Protein AF-A0A4Y7SGU4-F1 (afdb_monomer_lite)

Sequence (226 aa):
MPPTPSPNPSRRSVGDDDPEAELDLLMAGGTTSDETGNLADIFNANNSLESSRTNGVLHARRLATRIGLAPYGQRELEKFVTETNADRTLLLYARVLQLDQKVSAIAIATGKYTVSEALMDNIQKCSFAVLLSPKLGYYKKGAVPVKRVLAVLTHLNVNPPDIATNYHVYKEIKKAVNHQLTQQRSTIKKELKSSVDKNKSIYELAVSLVEDTKCVTNFDLYFGRV

Structure (mmCIF, N/CA/C/O backbone):
data_AF-A0A4Y7SGU4-F1
#
_entry.id   AF-A0A4Y7SGU4-F1
#
loop_
_atom_site.group_PDB
_atom_site.id
_atom_site.type_symbol
_atom_site.label_atom_id
_atom_site.label_alt_id
_atom_site.label_comp_id
_atom_site.label_asym_id
_atom_site.label_entity_id
_atom_site.label_seq_id
_atom_site.pdbx_PDB_ins_code
_atom_site.Cartn_x
_atom_site.Cartn_y
_atom_site.Cartn_z
_atom_site.occupancy
_atom_site.B_iso_or_equiv
_atom_site.auth_seq_id
_atom_site.auth_comp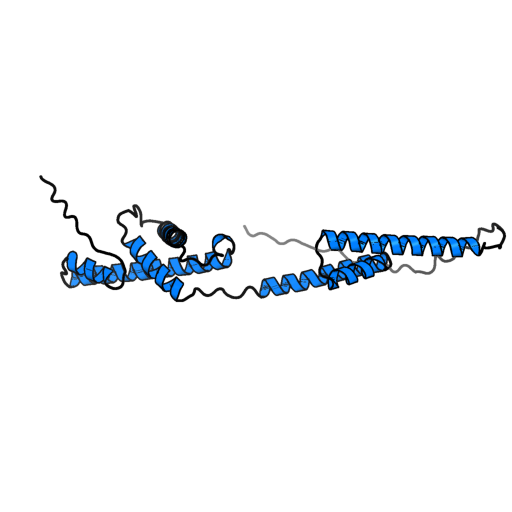_id
_atom_site.auth_asym_id
_atom_site.auth_atom_id
_atom_site.pdbx_PDB_model_num
ATOM 1 N N . MET A 1 1 ? 3.429 47.141 1.349 1.00 49.81 1 MET A N 1
ATOM 2 C CA . MET A 1 1 ? 4.579 46.986 0.434 1.00 49.81 1 MET A CA 1
ATOM 3 C C . MET A 1 1 ? 4.213 45.974 -0.643 1.00 49.81 1 MET A C 1
ATOM 5 O O . MET A 1 1 ? 4.167 44.790 -0.331 1.00 49.81 1 MET A O 1
ATOM 9 N N . PRO A 1 2 ? 3.852 46.421 -1.854 1.00 54.38 2 PRO A N 1
ATOM 10 C CA . PRO A 1 2 ? 3.626 45.546 -3.003 1.00 54.38 2 PRO A CA 1
ATOM 11 C C . PRO A 1 2 ? 4.906 45.410 -3.858 1.00 54.38 2 PRO A C 1
ATOM 13 O O . PRO A 1 2 ? 5.642 46.392 -3.976 1.00 54.38 2 PRO A O 1
ATOM 16 N N . PRO A 1 3 ? 5.196 44.244 -4.465 1.00 63.34 3 PRO A N 1
ATOM 17 C CA . PRO A 1 3 ? 6.290 44.118 -5.424 1.00 63.34 3 PRO A CA 1
ATOM 18 C C . PRO A 1 3 ? 5.866 44.631 -6.809 1.00 63.34 3 PRO A C 1
ATOM 20 O O . PRO A 1 3 ? 4.822 44.252 -7.339 1.00 63.34 3 PRO A O 1
ATOM 23 N N . THR A 1 4 ? 6.687 45.510 -7.378 1.00 69.00 4 THR A N 1
ATOM 24 C CA . THR A 1 4 ? 6.572 46.052 -8.737 1.00 69.00 4 THR A CA 1
ATOM 25 C C . THR A 1 4 ? 7.236 45.136 -9.782 1.00 69.00 4 THR A C 1
ATOM 27 O O . THR A 1 4 ? 8.074 44.304 -9.429 1.00 69.00 4 THR A O 1
ATOM 30 N N . PRO A 1 5 ? 6.836 45.253 -11.064 1.00 59.09 5 PRO A N 1
ATOM 31 C CA . PRO A 1 5 ? 7.095 44.263 -12.109 1.00 59.09 5 PRO A CA 1
ATOM 32 C C . PRO A 1 5 ? 8.432 44.459 -12.842 1.00 59.09 5 PRO A C 1
ATOM 34 O O . PRO A 1 5 ? 8.941 45.571 -12.974 1.00 59.09 5 PRO A O 1
ATOM 37 N N . SER A 1 6 ? 8.964 43.353 -13.364 1.00 63.44 6 SER A N 1
ATOM 38 C CA . SER A 1 6 ? 10.141 43.285 -14.239 1.00 63.44 6 SER A CA 1
ATOM 39 C C . SER A 1 6 ? 9.877 43.893 -15.626 1.00 63.44 6 SER A C 1
ATOM 41 O O . SER A 1 6 ? 8.834 43.596 -16.211 1.00 63.44 6 SER A O 1
ATOM 43 N N . PRO A 1 7 ? 10.831 44.634 -16.221 1.00 55.09 7 PRO A N 1
ATOM 44 C CA . PRO A 1 7 ? 10.773 45.006 -17.626 1.00 55.09 7 PRO A CA 1
ATOM 45 C C . PRO A 1 7 ? 11.729 44.155 -18.482 1.00 55.09 7 PRO A C 1
ATOM 47 O O . PRO A 1 7 ? 12.941 44.155 -18.292 1.00 55.09 7 PRO A O 1
ATOM 50 N N . ASN A 1 8 ? 11.157 43.471 -19.470 1.00 51.12 8 ASN A N 1
ATOM 51 C CA . ASN A 1 8 ? 11.787 43.161 -20.760 1.00 51.12 8 ASN A CA 1
ATOM 52 C C . ASN A 1 8 ? 11.279 44.262 -21.718 1.00 51.12 8 ASN A C 1
ATOM 54 O O . ASN A 1 8 ? 10.076 44.536 -21.621 1.00 51.12 8 ASN A O 1
ATOM 58 N N . PRO A 1 9 ? 12.067 44.922 -22.604 1.00 50.00 9 PRO A N 1
ATOM 59 C CA . PRO A 1 9 ? 12.575 44.264 -23.823 1.00 50.00 9 PRO A CA 1
ATOM 60 C C . PRO A 1 9 ? 13.831 44.909 -24.484 1.00 50.00 9 PRO A C 1
ATOM 62 O O . PRO A 1 9 ? 14.129 46.088 -24.313 1.00 50.00 9 PRO A O 1
ATOM 65 N N . SER A 1 10 ? 14.518 44.187 -25.374 1.00 45.09 10 SER A N 1
ATOM 66 C CA . SER A 1 10 ? 15.276 44.790 -26.495 1.00 45.09 10 SER A CA 1
ATOM 67 C C . SER A 1 10 ? 15.394 43.766 -27.627 1.00 45.09 10 SER A C 1
ATOM 69 O O . SER A 1 10 ? 15.889 42.668 -27.422 1.00 45.09 10 SER A O 1
ATOM 71 N N . ARG A 1 11 ? 14.647 43.948 -28.720 1.00 40.84 11 ARG A N 1
ATOM 72 C CA . ARG A 1 11 ? 14.942 44.772 -29.912 1.00 40.84 11 ARG A CA 1
ATOM 73 C C . ARG A 1 11 ? 15.636 43.907 -30.972 1.00 40.84 11 ARG A C 1
ATOM 75 O O . ARG A 1 11 ? 16.850 43.778 -30.998 1.00 40.84 11 ARG A O 1
ATOM 82 N N . ARG A 1 12 ? 14.811 43.299 -31.832 1.00 43.53 12 ARG A N 1
ATOM 83 C CA . ARG A 1 12 ? 15.231 42.719 -33.113 1.00 43.53 12 ARG A CA 1
ATOM 84 C C . ARG A 1 12 ? 15.713 43.861 -34.008 1.00 43.53 12 ARG A C 1
ATOM 86 O O . ARG A 1 12 ? 14.922 44.755 -34.302 1.00 43.53 12 ARG A O 1
ATOM 93 N N . SER A 1 13 ? 16.973 43.825 -34.427 1.00 46.12 13 SER A N 1
ATOM 94 C CA . SER A 1 13 ? 17.439 44.538 -35.614 1.00 46.12 13 SER A CA 1
ATOM 95 C C . SER A 1 13 ? 17.531 43.537 -36.757 1.00 46.12 13 SER A C 1
ATOM 97 O O . SER A 1 13 ? 18.252 42.546 -36.676 1.00 46.12 13 SER A O 1
ATOM 99 N N . VAL A 1 14 ? 16.726 43.811 -37.774 1.00 49.94 14 VAL A N 1
ATOM 100 C CA . VAL A 1 14 ? 16.848 43.311 -39.139 1.00 49.94 14 VAL A CA 1
ATOM 101 C C . VAL A 1 14 ? 18.148 43.870 -39.717 1.00 49.94 14 VAL A C 1
ATOM 103 O O . VAL A 1 14 ? 18.423 45.057 -39.544 1.00 49.94 14 VAL A O 1
ATOM 106 N N . GLY A 1 15 ? 18.932 43.007 -40.350 1.00 42.06 15 GLY A N 1
ATOM 107 C CA . GLY A 1 15 ? 20.103 43.350 -41.144 1.00 42.06 15 GLY A CA 1
ATOM 108 C C . GLY A 1 15 ? 20.207 42.309 -42.245 1.00 42.06 15 GLY A C 1
ATOM 109 O O . GLY A 1 15 ? 20.588 41.172 -41.975 1.00 42.06 15 GLY A O 1
ATOM 110 N N . ASP A 1 16 ? 19.720 42.695 -43.418 1.00 47.47 16 ASP A N 1
ATOM 111 C CA . ASP A 1 16 ? 20.025 42.088 -44.705 1.00 47.47 16 ASP A CA 1
ATOM 112 C C . ASP A 1 16 ? 21.528 42.237 -44.958 1.00 47.47 16 ASP A C 1
ATOM 114 O O . ASP A 1 16 ? 22.026 43.352 -44.850 1.00 47.47 16 ASP A O 1
ATOM 118 N N . ASP A 1 17 ? 22.220 41.149 -45.291 1.00 47.69 17 ASP A N 1
ATOM 119 C CA . ASP A 1 17 ? 23.529 41.191 -45.947 1.00 47.69 17 ASP A CA 1
ATOM 120 C C . ASP A 1 17 ? 23.659 39.958 -46.862 1.00 47.69 17 ASP A C 1
ATOM 122 O O . ASP A 1 17 ? 23.352 38.823 -46.482 1.00 47.69 17 ASP A O 1
ATOM 126 N N . ASP A 1 18 ? 24.038 40.245 -48.102 1.00 50.00 18 ASP A N 1
ATOM 127 C CA . ASP A 1 18 ? 23.959 39.430 -49.313 1.00 50.00 18 ASP A CA 1
ATOM 128 C C . ASP A 1 18 ? 24.792 38.125 -49.314 1.00 50.00 18 ASP A C 1
ATOM 130 O O . ASP A 1 18 ? 25.909 38.094 -48.796 1.00 50.00 18 ASP A O 1
ATOM 134 N N . PRO A 1 19 ? 24.330 37.054 -49.996 1.00 50.62 19 PRO A N 1
ATOM 135 C CA . PRO A 1 19 ? 25.081 35.806 -50.173 1.00 50.62 19 PRO A CA 1
ATOM 136 C C . PRO A 1 19 ? 25.997 35.734 -51.422 1.00 50.62 19 PRO A C 1
ATOM 138 O O . PRO A 1 19 ? 26.391 34.634 -51.803 1.00 50.62 19 PRO A O 1
ATOM 141 N N . GLU A 1 20 ? 26.372 36.842 -52.074 1.00 47.62 20 GLU A N 1
ATOM 142 C CA . GLU A 1 20 ? 27.108 36.805 -53.364 1.00 47.62 20 GLU A CA 1
ATOM 143 C C . GLU A 1 20 ? 28.585 37.259 -53.328 1.00 47.62 20 GLU A C 1
ATOM 145 O O . GLU A 1 20 ? 29.116 37.732 -54.329 1.00 47.62 20 GLU A O 1
ATOM 150 N N . ALA A 1 21 ? 29.303 37.081 -52.212 1.00 50.44 21 ALA A N 1
ATOM 151 C CA . ALA A 1 21 ? 30.717 37.488 -52.124 1.00 50.44 21 ALA A CA 1
ATOM 152 C C . ALA A 1 21 ? 31.693 36.445 -51.537 1.00 50.44 21 ALA A C 1
ATOM 154 O O . ALA A 1 21 ? 32.758 36.815 -51.052 1.00 50.44 21 ALA A O 1
ATOM 155 N N . GLU A 1 22 ? 31.395 35.144 -51.626 1.00 40.97 22 GLU A N 1
ATOM 156 C CA . GLU A 1 22 ? 32.362 34.069 -51.301 1.00 40.97 22 GLU A CA 1
ATOM 157 C C . GLU A 1 22 ? 32.567 33.064 -52.453 1.00 40.97 22 GLU A C 1
ATOM 159 O O . GLU A 1 22 ? 32.763 31.871 -52.233 1.00 40.97 22 GLU A O 1
ATOM 164 N N . LEU A 1 23 ? 32.530 33.532 -53.707 1.00 46.84 23 LEU A N 1
ATOM 165 C CA . LEU A 1 23 ? 32.668 32.670 -54.893 1.00 46.84 23 LEU A CA 1
ATOM 166 C C . LEU A 1 23 ? 33.930 32.923 -55.735 1.00 46.84 23 LEU A C 1
ATOM 168 O O . LEU A 1 23 ? 34.007 32.424 -56.850 1.00 46.84 23 LEU A O 1
ATOM 172 N N . ASP A 1 24 ? 34.936 33.637 -55.211 1.00 44.41 24 ASP A N 1
ATOM 173 C CA . ASP A 1 24 ? 36.104 34.040 -56.020 1.00 44.41 24 ASP A CA 1
ATOM 174 C C . ASP A 1 24 ? 37.484 33.851 -55.353 1.00 44.41 24 ASP A C 1
ATOM 176 O O . ASP A 1 24 ? 38.481 34.443 -55.760 1.00 44.41 24 ASP A O 1
ATOM 180 N N . LEU A 1 25 ? 37.584 32.979 -54.339 1.00 43.53 25 LEU A N 1
ATOM 181 C CA . LEU A 1 25 ? 38.858 32.672 -53.666 1.00 43.53 25 LEU A CA 1
ATOM 182 C C . LEU A 1 25 ? 39.161 31.169 -53.582 1.00 43.53 25 LEU A C 1
ATOM 184 O O . LEU A 1 25 ? 39.617 30.679 -52.555 1.00 43.53 25 LEU A O 1
ATOM 188 N N . LEU A 1 26 ? 38.919 30.419 -54.660 1.00 41.81 26 LEU A N 1
ATOM 189 C CA . LEU A 1 26 ? 39.334 29.007 -54.751 1.00 41.81 26 LEU A CA 1
ATOM 190 C C . LEU A 1 26 ? 39.935 28.606 -56.115 1.00 41.81 26 LEU A C 1
ATOM 192 O O . LEU A 1 26 ? 40.234 27.436 -56.330 1.00 41.81 26 LEU A O 1
ATOM 196 N N . MET A 1 27 ? 40.189 29.564 -57.018 1.00 49.03 27 MET A N 1
ATOM 197 C CA . MET A 1 27 ? 4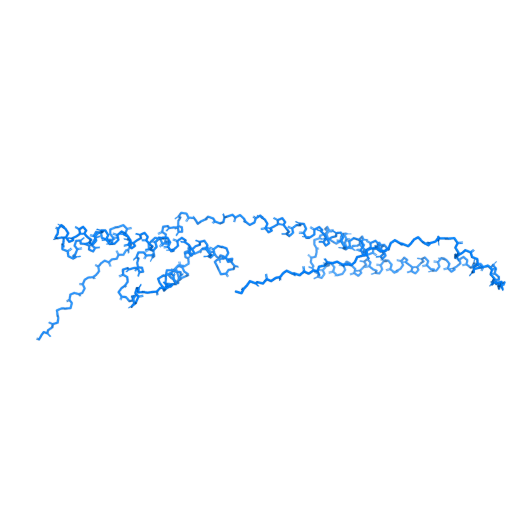0.652 29.311 -58.398 1.00 49.03 27 MET A CA 1
ATOM 198 C C . MET A 1 27 ? 42.122 29.699 -58.672 1.00 49.03 27 MET A C 1
ATOM 200 O O . MET A 1 27 ? 42.480 30.023 -59.802 1.00 49.03 27 MET A O 1
ATOM 204 N N . ALA A 1 28 ? 43.012 29.638 -57.675 1.00 48.84 28 ALA A N 1
ATOM 205 C CA . ALA A 1 28 ? 44.450 29.844 -57.893 1.00 48.84 28 ALA A CA 1
ATOM 206 C C . ALA A 1 28 ? 45.293 28.849 -57.083 1.00 48.84 28 ALA A C 1
ATOM 208 O O . ALA A 1 28 ? 45.658 29.094 -55.937 1.00 48.84 28 ALA A O 1
ATOM 209 N N . GLY A 1 29 ? 45.609 27.710 -57.699 1.00 37.72 29 GLY A N 1
ATOM 210 C CA . GLY A 1 29 ? 46.449 26.684 -57.088 1.00 37.72 29 GLY A CA 1
ATOM 211 C C . GLY A 1 29 ? 46.771 25.542 -58.040 1.00 37.72 29 GLY A C 1
ATOM 212 O O . GLY A 1 29 ? 46.451 24.394 -57.760 1.00 37.72 29 GLY A O 1
ATOM 213 N N . GLY A 1 30 ? 47.384 25.854 -59.182 1.00 41.28 30 GLY A N 1
ATOM 214 C CA . GLY A 1 30 ? 47.963 24.836 -60.050 1.00 41.28 30 GLY A CA 1
ATOM 215 C C . GLY A 1 30 ? 49.150 24.155 -59.371 1.00 41.28 30 GLY A C 1
ATOM 216 O O . GLY A 1 30 ? 50.185 24.779 -59.157 1.00 41.28 30 GLY A O 1
ATOM 217 N N . THR A 1 31 ? 49.011 22.863 -59.088 1.00 36.56 31 THR A N 1
ATOM 218 C CA . THR A 1 31 ? 50.139 21.929 -59.040 1.00 36.56 31 THR A CA 1
ATOM 219 C C . THR A 1 31 ? 49.738 20.688 -59.825 1.00 36.56 31 THR A C 1
ATOM 221 O O . THR A 1 31 ? 48.819 19.955 -59.476 1.00 36.56 31 THR A O 1
ATOM 224 N N . THR A 1 32 ? 50.401 20.510 -60.960 1.00 48.56 32 THR A N 1
ATOM 225 C CA . THR A 1 32 ? 50.377 19.304 -61.777 1.00 48.56 32 THR A CA 1
ATOM 226 C C . THR A 1 32 ? 50.925 18.146 -60.949 1.00 48.56 32 THR A C 1
ATOM 228 O O . THR A 1 32 ? 52.101 18.162 -60.583 1.00 48.56 32 THR A O 1
ATOM 231 N N . SER A 1 33 ? 50.093 17.150 -60.661 1.00 42.41 33 SER A N 1
ATOM 232 C CA . SER A 1 33 ? 50.565 15.829 -60.252 1.00 42.41 33 SER A CA 1
ATOM 233 C C . SER A 1 33 ? 49.779 14.769 -61.014 1.00 42.41 33 SER A C 1
ATOM 235 O O . SER A 1 33 ? 48.564 14.660 -60.897 1.00 42.41 33 SER A O 1
ATOM 237 N N . ASP A 1 34 ? 50.527 14.098 -61.881 1.00 40.34 34 ASP A N 1
ATOM 238 C CA . ASP A 1 34 ? 50.283 12.849 -62.589 1.00 40.34 34 ASP A CA 1
ATOM 239 C C . ASP A 1 34 ? 48.975 12.106 -62.268 1.00 40.34 34 ASP A C 1
ATOM 241 O O . ASP A 1 34 ? 48.825 11.410 -61.261 1.00 40.34 34 ASP A O 1
ATOM 245 N N . GLU A 1 35 ? 48.049 12.180 -63.224 1.00 50.03 35 GLU A N 1
ATOM 246 C CA . GLU A 1 35 ? 46.915 11.274 -63.365 1.00 50.03 35 GLU A CA 1
ATOM 247 C C . GLU A 1 35 ? 47.392 9.879 -63.795 1.00 50.03 35 GLU A C 1
ATOM 249 O O . GLU A 1 35 ? 47.302 9.476 -64.951 1.00 50.03 35 GLU A O 1
ATOM 254 N N . THR A 1 36 ? 47.838 9.088 -62.829 1.00 49.78 36 THR A N 1
ATOM 255 C CA . THR A 1 36 ? 47.599 7.642 -62.851 1.00 49.78 36 THR A CA 1
ATOM 256 C C . THR A 1 36 ? 47.051 7.258 -61.491 1.00 49.78 36 THR A C 1
ATOM 258 O O . THR A 1 36 ? 47.766 6.749 -60.630 1.00 49.78 36 THR A O 1
ATOM 261 N N . GLY A 1 37 ? 45.764 7.558 -61.289 1.00 50.25 37 GLY A N 1
ATOM 262 C CA . GLY A 1 37 ? 44.982 7.054 -60.169 1.00 50.25 37 GLY A CA 1
ATOM 263 C C . GLY A 1 37 ? 45.075 5.535 -60.161 1.00 50.25 37 GLY A C 1
ATOM 264 O O . GLY A 1 37 ? 44.492 4.846 -60.998 1.00 50.25 37 GLY A O 1
ATOM 265 N N . ASN A 1 38 ? 45.886 5.031 -59.244 1.00 55.03 38 ASN A N 1
ATOM 266 C CA . ASN A 1 38 ? 46.177 3.627 -59.079 1.00 55.03 38 ASN A CA 1
ATOM 267 C C . ASN A 1 38 ? 44.853 2.932 -58.722 1.00 55.03 38 ASN A C 1
ATOM 269 O O . ASN A 1 38 ? 44.366 3.043 -57.598 1.00 55.03 38 ASN A O 1
ATOM 273 N N . LEU A 1 39 ? 44.230 2.236 -59.680 1.00 53.41 39 LEU A N 1
ATOM 274 C CA . LEU A 1 39 ? 43.018 1.429 -59.456 1.00 53.41 39 LEU A CA 1
ATOM 275 C C . LEU A 1 39 ? 43.181 0.519 -58.224 1.00 53.41 39 LEU A C 1
ATOM 277 O O . LEU A 1 39 ? 42.226 0.300 -57.481 1.00 53.41 39 LEU A O 1
ATOM 281 N N . ALA A 1 40 ? 44.411 0.071 -57.956 1.00 56.81 40 ALA A N 1
ATOM 282 C CA . ALA A 1 40 ? 44.789 -0.687 -56.771 1.00 56.81 40 ALA A CA 1
ATOM 283 C C . ALA A 1 40 ? 44.471 0.019 -55.437 1.00 56.81 40 ALA A C 1
ATOM 285 O O . ALA A 1 40 ? 44.068 -0.663 -54.498 1.00 56.81 40 ALA A O 1
ATOM 286 N N . ASP A 1 41 ? 44.573 1.348 -55.343 1.00 54.81 41 ASP A N 1
ATOM 287 C CA . ASP A 1 41 ? 44.329 2.093 -54.098 1.00 54.81 41 ASP A CA 1
ATOM 288 C C . ASP A 1 41 ? 42.830 2.238 -53.789 1.00 54.81 41 ASP A C 1
ATOM 290 O O . ASP A 1 41 ? 42.426 2.163 -52.627 1.00 54.81 41 ASP A O 1
ATOM 294 N N . ILE A 1 42 ? 41.977 2.318 -54.817 1.00 56.66 42 ILE A N 1
ATOM 295 C CA . ILE A 1 42 ? 40.511 2.274 -54.661 1.00 56.66 42 ILE A CA 1
ATOM 296 C C . ILE A 1 42 ? 40.063 0.864 -54.242 1.00 56.66 42 ILE A C 1
ATOM 298 O O . ILE A 1 42 ? 39.241 0.713 -53.335 1.00 56.66 42 ILE A O 1
ATOM 302 N N . PHE A 1 43 ? 40.638 -0.184 -54.845 1.00 55.78 43 PHE A N 1
ATOM 303 C CA . PHE A 1 43 ? 40.371 -1.572 -54.445 1.00 55.78 43 PHE A CA 1
ATOM 304 C C . PHE A 1 43 ? 40.876 -1.880 -53.021 1.00 55.78 43 PHE A C 1
ATOM 306 O O . PHE A 1 43 ? 40.185 -2.570 -52.270 1.00 55.78 43 PHE A O 1
ATOM 313 N N . ASN A 1 44 ? 42.018 -1.323 -52.599 1.00 56.81 44 ASN A N 1
ATOM 314 C CA . ASN A 1 44 ? 42.531 -1.477 -51.231 1.00 56.81 44 ASN A CA 1
ATOM 315 C C . ASN A 1 44 ? 41.702 -0.709 -50.190 1.00 56.81 44 ASN A C 1
ATOM 317 O O . ASN A 1 44 ? 41.434 -1.239 -49.108 1.00 56.81 44 ASN A O 1
ATOM 321 N N . ALA A 1 45 ? 41.257 0.510 -50.506 1.00 57.16 45 ALA A N 1
ATOM 322 C CA . ALA A 1 45 ? 40.379 1.286 -49.631 1.00 57.16 45 ALA A CA 1
ATOM 323 C C . ALA A 1 45 ? 39.021 0.591 -49.432 1.00 57.16 45 ALA A C 1
ATOM 325 O O . ALA A 1 45 ? 38.538 0.499 -48.301 1.00 57.16 45 ALA A O 1
ATOM 326 N N . ASN A 1 46 ? 38.451 0.019 -50.497 1.00 58.06 46 ASN A N 1
ATOM 327 C CA . ASN A 1 46 ? 37.206 -0.748 -50.424 1.00 58.06 46 ASN A CA 1
ATOM 328 C C . ASN A 1 46 ? 37.375 -2.047 -49.618 1.00 58.06 46 ASN A C 1
ATOM 330 O O . ASN A 1 46 ? 36.558 -2.322 -48.739 1.00 58.06 46 ASN A O 1
ATOM 334 N N . ASN A 1 47 ? 38.475 -2.786 -49.808 1.00 60.06 47 ASN A N 1
ATOM 335 C CA . ASN A 1 47 ? 38.778 -3.979 -49.005 1.00 60.06 47 ASN A CA 1
ATOM 336 C C . ASN A 1 47 ? 38.987 -3.655 -47.513 1.00 60.06 47 ASN A C 1
ATOM 338 O O . ASN A 1 47 ? 38.568 -4.425 -46.644 1.00 60.06 47 ASN A O 1
ATOM 342 N N . SER A 1 48 ? 39.594 -2.507 -47.194 1.00 61.47 48 SER A N 1
ATOM 343 C CA . SER A 1 48 ? 39.766 -2.025 -45.815 1.00 61.47 48 SER A CA 1
ATOM 344 C C . SER A 1 48 ? 38.431 -1.631 -45.171 1.00 61.47 48 SER A C 1
ATOM 346 O O . SER A 1 48 ? 38.154 -1.995 -44.023 1.00 61.47 48 SER A O 1
ATOM 348 N N . LEU A 1 49 ? 37.551 -0.958 -45.920 1.00 60.97 49 LEU A N 1
ATOM 349 C CA . LEU A 1 49 ? 36.224 -0.560 -45.448 1.00 60.97 49 LEU A CA 1
ATOM 350 C C . LEU A 1 49 ? 35.311 -1.774 -45.212 1.00 60.97 49 LEU A C 1
ATOM 352 O O . LEU A 1 49 ? 34.604 -1.829 -44.202 1.00 60.97 49 LEU A O 1
ATOM 356 N N . GLU A 1 50 ? 35.351 -2.771 -46.100 1.00 61.50 50 GLU A N 1
ATOM 357 C CA . GLU A 1 50 ? 34.612 -4.027 -45.934 1.00 61.50 50 GLU A CA 1
ATOM 358 C C . GLU A 1 50 ? 35.153 -4.871 -44.774 1.00 61.50 50 GLU A C 1
ATOM 360 O O . GLU A 1 50 ? 34.374 -5.392 -43.972 1.00 61.50 50 GLU A O 1
ATOM 365 N N . SER A 1 51 ? 36.475 -4.925 -44.598 1.00 63.12 51 SER A N 1
ATOM 366 C CA . SER A 1 51 ? 37.108 -5.571 -43.439 1.00 63.12 51 SER A CA 1
ATOM 367 C C . SER A 1 51 ? 36.753 -4.865 -42.122 1.00 63.12 51 SER A C 1
ATOM 369 O O . SER A 1 51 ? 36.510 -5.503 -41.098 1.00 63.12 51 SER A O 1
ATOM 371 N N . SER A 1 52 ? 36.660 -3.535 -42.129 1.00 67.88 52 SER A N 1
ATOM 372 C CA . SER A 1 52 ? 36.218 -2.746 -40.972 1.00 67.88 52 SER A CA 1
ATOM 373 C C . SER A 1 52 ? 34.739 -2.995 -40.641 1.00 67.88 52 SER A C 1
ATOM 375 O O . SER A 1 52 ? 34.374 -3.178 -39.475 1.00 67.88 52 SER A O 1
ATOM 377 N N . ARG A 1 53 ? 33.884 -3.111 -41.665 1.00 68.88 53 ARG A N 1
ATOM 378 C CA . ARG A 1 53 ? 32.457 -3.439 -41.520 1.00 68.88 53 ARG A CA 1
ATOM 379 C C . ARG A 1 53 ? 32.231 -4.843 -40.961 1.00 68.88 53 ARG A C 1
ATOM 381 O O . ARG A 1 53 ? 31.430 -4.999 -40.040 1.00 68.88 53 ARG A O 1
ATOM 388 N N . THR A 1 54 ? 32.954 -5.850 -41.448 1.00 76.31 54 THR A N 1
ATOM 389 C CA . THR A 1 54 ? 32.838 -7.231 -40.945 1.00 76.31 54 THR A CA 1
ATOM 390 C C . THR A 1 54 ? 33.318 -7.354 -39.495 1.00 76.31 54 THR A C 1
ATOM 392 O O . THR A 1 54 ? 32.646 -7.990 -38.676 1.00 76.31 54 THR A O 1
ATOM 395 N N . ASN A 1 55 ? 34.402 -6.663 -39.129 1.00 82.81 55 ASN A N 1
ATOM 396 C CA . ASN A 1 55 ? 34.881 -6.580 -37.745 1.00 82.81 55 ASN A CA 1
ATOM 397 C C . ASN A 1 55 ? 33.884 -5.864 -36.819 1.00 82.81 55 ASN A C 1
ATOM 399 O O . ASN A 1 55 ? 33.652 -6.310 -35.690 1.00 82.81 55 ASN A O 1
ATOM 403 N N . GLY A 1 56 ? 33.248 -4.794 -37.304 1.00 82.38 56 GLY A N 1
ATOM 404 C CA . GLY A 1 56 ? 32.198 -4.079 -36.581 1.00 82.38 56 GLY A CA 1
ATOM 405 C C . GLY A 1 56 ? 30.982 -4.960 -36.282 1.00 82.38 56 GLY A C 1
ATOM 406 O O . GLY A 1 56 ? 30.515 -5.000 -35.141 1.00 82.38 56 GLY A O 1
ATOM 407 N N . VAL A 1 57 ? 30.505 -5.717 -37.272 1.00 85.25 57 VAL A N 1
ATOM 408 C CA . VAL A 1 57 ? 29.377 -6.654 -37.114 1.00 85.25 57 VAL A CA 1
ATOM 409 C C . VAL A 1 57 ? 29.725 -7.778 -36.131 1.00 85.25 57 VAL A C 1
ATOM 411 O O . VAL A 1 57 ? 28.932 -8.099 -35.243 1.00 85.25 57 VAL A O 1
ATOM 414 N N . LEU A 1 58 ? 30.939 -8.335 -36.207 1.00 87.19 58 LEU A N 1
ATOM 415 C CA . LEU A 1 58 ? 31.396 -9.359 -35.262 1.00 87.19 58 LEU A CA 1
ATOM 416 C C . LEU A 1 58 ? 31.442 -8.823 -33.821 1.00 87.19 58 LEU A C 1
ATOM 418 O O . LEU A 1 58 ? 31.035 -9.512 -32.879 1.00 87.19 58 LEU A O 1
ATOM 422 N N . HIS A 1 59 ? 31.914 -7.588 -33.640 1.00 87.31 59 HIS A N 1
ATOM 423 C CA . HIS A 1 59 ? 31.943 -6.931 -32.337 1.00 87.31 59 HIS A CA 1
ATOM 424 C C . HIS A 1 59 ? 30.529 -6.674 -31.795 1.00 87.31 59 HIS A C 1
ATOM 426 O O . HIS A 1 59 ? 30.254 -6.989 -30.633 1.00 87.31 59 HIS A O 1
ATOM 432 N N . ALA A 1 60 ? 29.613 -6.188 -32.639 1.00 87.06 60 ALA A N 1
ATOM 433 C CA . ALA A 1 60 ? 28.205 -5.993 -32.295 1.00 87.06 60 ALA A CA 1
ATOM 434 C C . ALA A 1 60 ? 27.560 -7.290 -31.792 1.00 87.06 60 ALA A C 1
ATOM 436 O O . ALA A 1 60 ? 26.942 -7.309 -30.727 1.00 87.06 60 ALA A O 1
ATOM 437 N N . ARG A 1 61 ? 27.779 -8.401 -32.500 1.00 87.00 61 ARG A N 1
ATOM 438 C CA . ARG A 1 61 ? 27.224 -9.709 -32.135 1.00 87.00 61 ARG A CA 1
ATOM 439 C C . ARG A 1 61 ? 27.749 -10.221 -30.791 1.00 87.00 61 ARG A C 1
ATOM 441 O O . ARG A 1 61 ? 26.976 -10.716 -29.965 1.00 87.00 61 ARG A O 1
ATOM 448 N N . ARG A 1 62 ? 29.052 -10.059 -30.532 1.00 89.19 62 ARG A N 1
ATOM 449 C CA . ARG A 1 62 ? 29.671 -10.401 -29.234 1.00 89.19 62 ARG A CA 1
ATOM 450 C C . ARG A 1 62 ? 29.085 -9.565 -28.097 1.00 89.19 62 ARG A C 1
ATOM 452 O O . ARG A 1 62 ? 28.792 -10.104 -27.031 1.00 89.19 62 ARG A O 1
ATOM 459 N N . LEU A 1 63 ? 28.891 -8.269 -28.328 1.00 88.81 63 LEU A N 1
ATOM 460 C CA . LEU A 1 63 ? 28.311 -7.349 -27.352 1.00 88.81 63 LEU A CA 1
ATOM 461 C C . LEU A 1 63 ? 26.843 -7.701 -27.071 1.00 88.81 63 LEU A C 1
ATOM 463 O O . LEU A 1 63 ? 26.458 -7.830 -25.911 1.00 88.81 63 LEU A O 1
ATOM 467 N N . ALA A 1 64 ? 26.045 -7.949 -28.108 1.00 88.31 64 ALA A N 1
ATOM 468 C CA . ALA A 1 64 ? 24.642 -8.313 -27.954 1.00 88.31 64 ALA A CA 1
ATOM 469 C C . ALA A 1 64 ? 24.461 -9.635 -27.188 1.00 88.31 64 ALA A C 1
ATOM 471 O O . ALA A 1 64 ? 23.579 -9.734 -26.337 1.00 88.31 64 ALA A O 1
ATOM 472 N N . THR A 1 65 ? 25.342 -10.614 -27.424 1.00 89.44 65 THR A N 1
ATOM 473 C CA . THR A 1 65 ? 25.368 -11.878 -26.666 1.00 89.44 65 THR A CA 1
ATOM 474 C C . THR A 1 65 ? 25.726 -11.639 -25.197 1.00 89.44 65 THR A C 1
ATOM 476 O O . THR A 1 65 ? 25.107 -12.221 -24.313 1.00 89.44 65 THR A O 1
ATOM 479 N N . ARG A 1 66 ? 26.679 -10.738 -24.919 1.00 91.62 66 ARG A N 1
ATOM 480 C CA . ARG A 1 66 ? 27.088 -10.379 -23.551 1.00 91.62 66 ARG A CA 1
ATOM 481 C C . ARG A 1 66 ? 25.971 -9.698 -22.756 1.00 91.62 66 ARG A C 1
ATOM 483 O O . ARG A 1 66 ? 25.847 -9.955 -21.566 1.00 91.62 66 ARG A O 1
ATOM 490 N N . ILE A 1 67 ? 25.187 -8.831 -23.396 1.00 88.75 67 ILE A N 1
ATOM 491 C CA . ILE A 1 67 ? 24.072 -8.108 -22.755 1.00 88.75 67 ILE A CA 1
ATOM 492 C C . ILE A 1 67 ? 22.780 -8.953 -22.746 1.00 88.75 67 ILE A C 1
ATOM 494 O O . ILE A 1 67 ? 21.820 -8.613 -22.063 1.00 88.75 67 ILE A O 1
ATOM 498 N N . GLY A 1 68 ? 22.747 -10.083 -23.459 1.00 86.62 68 GLY A N 1
ATOM 499 C CA . GLY A 1 68 ? 21.573 -10.956 -23.516 1.00 86.62 68 GLY A CA 1
ATOM 500 C C . GLY A 1 68 ? 20.433 -10.380 -24.360 1.00 86.62 68 GLY A C 1
ATOM 501 O O . GLY A 1 68 ? 19.263 -10.587 -24.042 1.00 86.62 68 GLY A O 1
ATOM 502 N N . LEU A 1 69 ? 20.747 -9.639 -25.431 1.00 87.81 69 LEU A N 1
ATOM 503 C CA . LEU A 1 69 ? 19.727 -9.091 -26.330 1.00 87.81 69 LEU A CA 1
ATOM 504 C C . LEU A 1 69 ? 18.980 -10.212 -27.066 1.00 87.81 69 LEU A C 1
ATOM 506 O O . LEU A 1 69 ? 19.592 -11.136 -27.609 1.00 87.81 69 LEU A O 1
ATOM 510 N N . ALA A 1 70 ? 17.655 -10.069 -27.157 1.00 88.44 70 ALA A N 1
ATOM 511 C CA . ALA A 1 70 ? 16.786 -10.916 -27.971 1.00 88.44 70 ALA A CA 1
ATOM 512 C C . ALA A 1 70 ? 17.228 -10.924 -29.453 1.00 88.44 70 ALA A C 1
ATOM 514 O O . ALA A 1 70 ? 17.774 -9.925 -29.931 1.00 88.44 70 ALA A O 1
ATOM 515 N N . PRO A 1 71 ? 16.947 -11.993 -30.225 1.00 86.56 71 PRO A N 1
ATOM 516 C CA . PRO A 1 71 ? 17.423 -12.140 -31.607 1.00 86.56 71 PRO A CA 1
ATOM 517 C C . PRO A 1 71 ? 16.992 -10.996 -32.537 1.00 86.56 71 PRO A C 1
ATOM 519 O O . PRO A 1 71 ? 17.707 -10.659 -33.476 1.00 86.56 71 PRO A O 1
ATOM 522 N N . TYR A 1 72 ? 15.857 -10.351 -32.255 1.00 89.06 72 TYR A N 1
ATOM 523 C CA . TYR A 1 72 ? 15.430 -9.143 -32.962 1.00 89.06 72 TYR A CA 1
ATOM 524 C C . TYR A 1 72 ? 16.367 -7.946 -32.696 1.00 89.06 72 TYR A C 1
ATOM 526 O O . TYR A 1 72 ? 16.810 -7.288 -33.633 1.00 89.06 72 TYR A O 1
ATOM 534 N N . GLY A 1 73 ? 16.746 -7.714 -31.434 1.00 85.06 73 GLY A N 1
ATOM 535 C CA . GLY A 1 73 ? 17.668 -6.638 -31.050 1.00 85.06 73 GLY A CA 1
ATOM 536 C C . GLY A 1 73 ? 19.098 -6.856 -31.551 1.00 85.06 73 GLY A C 1
ATOM 537 O O . GLY A 1 73 ? 19.811 -5.892 -31.811 1.00 85.06 73 GLY A O 1
ATOM 538 N N . GLN A 1 74 ? 19.507 -8.112 -31.750 1.00 88.56 74 GLN A N 1
ATOM 539 C CA . GLN A 1 74 ? 20.797 -8.442 -32.367 1.00 88.56 74 GLN A CA 1
ATOM 540 C C . GLN A 1 74 ? 20.859 -7.959 -33.822 1.00 88.56 74 GLN A C 1
ATOM 542 O O . GLN A 1 74 ? 21.807 -7.274 -34.196 1.00 88.56 74 GLN A O 1
ATOM 547 N N . ARG A 1 75 ? 19.816 -8.236 -34.618 1.00 87.38 75 ARG A N 1
ATOM 548 C CA . ARG A 1 75 ? 19.739 -7.799 -36.024 1.00 87.38 75 ARG A CA 1
ATOM 549 C C . ARG A 1 75 ? 19.699 -6.278 -36.159 1.00 87.38 75 ARG A C 1
ATOM 551 O O . ARG A 1 75 ? 20.325 -5.728 -37.060 1.00 87.38 75 ARG A O 1
ATOM 558 N N . GLU A 1 76 ? 18.984 -5.591 -35.268 1.00 85.94 76 GLU A N 1
ATOM 559 C CA . GLU A 1 76 ? 18.965 -4.122 -35.262 1.00 85.94 76 GLU A CA 1
ATOM 560 C C . GLU A 1 76 ? 20.345 -3.530 -34.937 1.00 85.94 76 GLU A C 1
ATOM 562 O O . GLU A 1 76 ? 20.742 -2.545 -35.557 1.00 85.94 76 GLU A O 1
ATOM 567 N N . LEU A 1 77 ? 21.102 -4.144 -34.020 1.00 87.06 77 LEU A N 1
ATOM 568 C CA . LEU A 1 77 ? 22.453 -3.694 -33.680 1.00 87.06 77 LEU A CA 1
ATOM 569 C C . LEU A 1 77 ? 23.450 -3.933 -34.824 1.00 87.06 77 LEU A C 1
ATOM 571 O O . LEU A 1 77 ? 24.290 -3.078 -35.094 1.00 87.06 77 LEU A O 1
ATOM 575 N N . GLU A 1 78 ? 23.347 -5.067 -35.518 1.00 87.75 78 GLU A N 1
ATOM 576 C CA . GLU A 1 78 ? 24.156 -5.349 -36.709 1.00 87.75 78 GLU A CA 1
ATOM 577 C C . GLU A 1 78 ? 23.874 -4.324 -37.815 1.00 87.75 78 GLU A C 1
ATOM 579 O O . GLU A 1 78 ? 24.811 -3.749 -38.370 1.00 87.75 78 GLU A O 1
ATOM 584 N N . LYS A 1 79 ? 22.594 -4.007 -38.057 1.00 88.06 79 LYS A N 1
ATOM 585 C CA . LYS A 1 79 ? 22.193 -2.959 -39.004 1.00 88.06 79 LYS A CA 1
ATOM 586 C C . LYS A 1 79 ? 22.767 -1.594 -38.610 1.00 88.06 79 LYS A C 1
ATOM 588 O O . LYS A 1 79 ? 23.386 -0.933 -39.440 1.00 88.06 79 LYS A O 1
ATOM 593 N N . PHE A 1 80 ? 22.667 -1.217 -37.335 1.00 87.69 80 PHE A N 1
ATOM 594 C CA . PHE A 1 80 ? 23.200 0.050 -36.821 1.00 87.69 80 PHE A CA 1
ATOM 595 C C . PHE A 1 80 ? 24.711 0.213 -37.069 1.00 87.69 80 PHE A C 1
ATOM 597 O O . PHE A 1 80 ? 25.180 1.302 -37.396 1.00 87.69 80 PHE A O 1
ATOM 604 N N . VAL A 1 81 ? 25.490 -0.868 -36.971 1.00 87.81 81 VAL A N 1
ATOM 605 C CA . VAL A 1 81 ? 26.942 -0.827 -37.219 1.00 87.81 81 VAL A CA 1
ATOM 606 C C . VAL A 1 81 ? 27.291 -0.772 -38.712 1.00 87.81 81 VAL A C 1
ATOM 608 O O . VAL A 1 81 ? 28.372 -0.311 -39.070 1.00 87.81 81 VAL A O 1
ATOM 611 N N . THR A 1 82 ? 26.390 -1.165 -39.610 1.00 86.81 82 THR A N 1
ATOM 612 C CA . THR A 1 82 ? 26.631 -1.046 -41.061 1.00 86.81 82 THR A CA 1
ATOM 613 C C . THR A 1 82 ? 26.369 0.354 -41.626 1.00 86.81 82 THR A C 1
ATOM 615 O O . THR A 1 82 ? 26.933 0.703 -42.669 1.00 86.81 82 THR A O 1
ATOM 618 N N . GLU A 1 83 ? 25.573 1.163 -40.924 1.00 85.75 83 GLU A N 1
ATOM 619 C CA . GLU A 1 83 ? 25.161 2.504 -41.350 1.00 85.75 83 GLU A CA 1
ATOM 620 C C . GLU A 1 83 ? 26.248 3.574 -41.150 1.00 85.75 83 GLU A C 1
ATOM 622 O O . GLU A 1 83 ? 27.203 3.387 -40.383 1.00 85.75 83 GLU A O 1
ATOM 627 N N . THR A 1 84 ? 26.105 4.695 -41.864 1.00 87.62 84 THR A N 1
ATOM 628 C CA . THR A 1 84 ? 27.021 5.847 -41.845 1.00 87.62 84 THR A CA 1
ATOM 629 C C . THR A 1 84 ? 26.992 6.549 -40.487 1.00 87.62 84 THR A C 1
ATOM 631 O O . THR A 1 84 ? 26.007 6.483 -39.760 1.00 87.62 84 THR A O 1
ATOM 634 N N . ASN A 1 85 ? 28.058 7.267 -40.124 1.00 83.88 85 ASN A N 1
ATOM 635 C CA . ASN A 1 85 ? 28.138 7.945 -38.824 1.00 83.88 85 ASN A CA 1
ATOM 636 C C . ASN A 1 85 ? 26.993 8.963 -38.609 1.00 83.88 85 ASN A C 1
ATOM 638 O O . ASN A 1 85 ? 26.382 8.982 -37.545 1.00 83.88 85 ASN A O 1
ATOM 642 N N . ALA A 1 86 ? 26.637 9.730 -39.646 1.00 85.31 86 ALA A N 1
ATOM 643 C CA . ALA A 1 86 ? 25.496 10.649 -39.608 1.00 85.31 86 ALA A CA 1
ATOM 644 C C . ALA A 1 86 ? 24.146 9.921 -39.437 1.00 85.31 86 ALA A C 1
ATOM 646 O O . ALA A 1 86 ? 23.290 10.360 -38.673 1.00 85.31 86 ALA A O 1
ATOM 647 N N . ASP A 1 87 ? 23.973 8.769 -40.085 1.00 85.94 87 ASP A N 1
ATOM 648 C CA . ASP A 1 87 ? 22.748 7.970 -39.970 1.00 85.94 87 ASP A CA 1
ATOM 649 C C . ASP A 1 87 ? 22.617 7.362 -38.566 1.00 85.94 87 ASP A C 1
ATOM 651 O O . ASP A 1 87 ? 21.538 7.357 -37.972 1.00 85.94 87 ASP A O 1
ATOM 655 N N . ARG A 1 88 ? 23.738 6.938 -37.967 1.00 88.88 88 ARG A N 1
ATOM 656 C CA . ARG A 1 88 ? 23.776 6.418 -36.591 1.00 88.88 88 ARG A CA 1
ATOM 657 C C . ARG A 1 88 ? 23.352 7.458 -35.562 1.00 88.88 88 ARG A C 1
ATOM 659 O O . ARG A 1 88 ? 22.615 7.117 -34.635 1.00 88.88 88 ARG A O 1
ATOM 666 N N . THR A 1 89 ? 23.811 8.704 -35.682 1.00 88.88 89 THR A N 1
ATOM 667 C CA . THR A 1 89 ? 23.423 9.766 -34.739 1.00 88.88 89 THR A CA 1
ATOM 668 C C . THR A 1 89 ? 21.943 10.110 -34.878 1.00 88.88 89 THR A C 1
ATOM 670 O O . THR A 1 89 ? 21.253 10.228 -33.861 1.00 88.88 89 THR A O 1
ATOM 673 N N . LEU A 1 90 ? 21.426 10.168 -36.110 1.00 90.25 90 LEU A N 1
ATOM 674 C CA . LEU A 1 90 ? 20.004 10.373 -36.383 1.00 90.25 90 LEU A CA 1
ATOM 675 C C . LEU A 1 90 ? 19.142 9.232 -35.818 1.00 90.25 90 LEU A C 1
ATOM 677 O O . LEU A 1 90 ? 18.148 9.484 -35.133 1.00 90.25 90 LEU A O 1
ATOM 681 N N . LEU A 1 91 ? 19.546 7.976 -36.037 1.00 90.25 91 LEU A N 1
ATOM 682 C CA . LEU A 1 91 ? 18.866 6.806 -35.481 1.00 90.25 91 LEU A CA 1
ATOM 683 C C . LEU A 1 91 ? 18.875 6.805 -33.953 1.00 90.25 91 LEU A C 1
ATOM 685 O O . LEU A 1 91 ? 17.850 6.505 -33.340 1.00 90.25 91 LEU A O 1
ATOM 689 N N . LEU A 1 92 ? 20.005 7.141 -33.327 1.00 92.12 92 LEU A N 1
ATOM 690 C CA . LEU A 1 92 ? 20.103 7.209 -31.871 1.00 92.12 92 LEU A CA 1
ATOM 691 C C . LEU A 1 92 ? 19.133 8.260 -31.326 1.00 92.12 92 LEU A C 1
ATOM 693 O O . LEU A 1 92 ? 18.360 7.957 -30.417 1.00 92.12 92 LEU A O 1
ATOM 697 N N . TYR 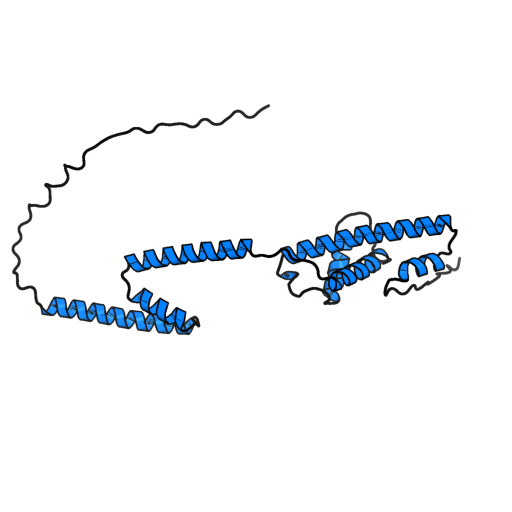A 1 93 ? 19.107 9.452 -31.926 1.00 93.75 93 TYR A N 1
ATOM 698 C CA . TYR A 1 93 ? 18.176 10.507 -31.531 1.00 93.75 93 TYR A CA 1
ATOM 699 C C . TYR A 1 93 ? 16.711 10.079 -31.704 1.00 93.75 93 TYR A C 1
ATOM 701 O O . TYR A 1 93 ? 15.912 10.217 -30.776 1.00 93.75 93 TYR A O 1
ATOM 709 N N . ALA A 1 94 ? 16.363 9.454 -32.832 1.00 92.75 94 ALA A N 1
ATOM 710 C CA . ALA A 1 94 ? 15.019 8.930 -33.071 1.00 92.75 94 ALA A CA 1
ATOM 711 C C . ALA A 1 94 ? 14.609 7.858 -32.042 1.00 92.75 94 ALA A C 1
ATOM 713 O O . ALA A 1 94 ? 13.471 7.852 -31.565 1.00 92.75 94 ALA A O 1
ATOM 714 N N . ARG A 1 95 ? 15.528 6.965 -31.649 1.00 92.44 95 ARG A N 1
ATOM 715 C CA . ARG A 1 95 ? 15.271 5.960 -30.602 1.00 92.44 95 ARG A CA 1
ATOM 716 C C . ARG A 1 95 ? 15.099 6.593 -29.225 1.00 92.44 95 ARG A C 1
ATOM 718 O O . ARG A 1 95 ? 14.229 6.146 -28.481 1.00 92.44 95 ARG A O 1
ATOM 725 N N . VAL A 1 96 ? 15.862 7.636 -28.901 1.00 94.94 96 VAL A N 1
ATOM 726 C CA . VAL A 1 96 ? 15.683 8.401 -27.656 1.00 94.94 96 VAL A CA 1
ATOM 727 C C . VAL A 1 96 ? 14.304 9.066 -27.622 1.00 94.94 96 VAL A C 1
ATOM 729 O O . VAL A 1 96 ? 13.603 8.928 -26.624 1.00 94.94 96 VAL A O 1
ATOM 732 N N . LEU A 1 97 ? 13.855 9.682 -28.721 1.00 94.19 97 LEU A N 1
ATOM 733 C CA . LEU A 1 97 ? 12.499 10.245 -28.814 1.00 94.19 97 LEU A CA 1
ATOM 734 C C . LEU A 1 97 ? 11.409 9.173 -28.676 1.00 94.19 97 LEU A C 1
ATOM 736 O O . LEU A 1 97 ? 10.418 9.372 -27.976 1.00 94.19 97 LEU A O 1
ATOM 740 N N . GLN A 1 98 ? 11.593 8.007 -29.301 1.00 93.81 98 GLN A N 1
ATOM 741 C CA . GLN A 1 98 ? 10.664 6.885 -29.154 1.00 93.81 98 GLN A CA 1
ATOM 742 C C . GLN A 1 98 ? 10.597 6.382 -27.703 1.00 93.81 98 GLN A C 1
ATOM 744 O O . GLN A 1 98 ? 9.523 6.008 -27.224 1.00 93.81 98 GLN A O 1
ATOM 749 N N . LEU A 1 99 ? 11.734 6.344 -27.001 1.00 92.50 99 LEU A N 1
ATOM 750 C CA . LEU A 1 99 ? 11.777 5.998 -25.583 1.00 92.50 99 LEU A CA 1
ATOM 751 C C . LEU A 1 99 ? 11.042 7.039 -24.741 1.00 92.50 99 LEU A C 1
ATOM 753 O O . LEU A 1 99 ? 10.235 6.643 -23.908 1.00 92.50 99 LEU A O 1
ATOM 757 N N . ASP A 1 100 ? 11.245 8.330 -24.999 1.00 92.00 100 ASP A N 1
ATOM 758 C CA . ASP A 1 100 ? 10.552 9.411 -24.289 1.00 92.00 100 ASP A CA 1
ATOM 759 C C . ASP A 1 100 ? 9.024 9.319 -24.449 1.00 92.00 100 ASP A C 1
ATOM 761 O O . ASP A 1 100 ? 8.275 9.390 -23.471 1.00 92.00 100 ASP A O 1
ATOM 765 N N . GLN A 1 101 ? 8.548 9.011 -25.660 1.00 91.56 101 GLN A N 1
ATOM 766 C CA . GLN A 1 101 ? 7.127 8.752 -25.922 1.00 91.56 101 GLN A CA 1
ATOM 767 C C . GLN A 1 101 ? 6.598 7.535 -25.151 1.00 91.56 101 GLN A C 1
ATOM 769 O O . GLN A 1 101 ? 5.528 7.600 -24.541 1.00 91.56 101 GLN A O 1
ATOM 774 N N . LYS A 1 102 ? 7.334 6.416 -25.153 1.00 89.50 102 LYS A N 1
ATOM 775 C CA . LYS A 1 102 ? 6.935 5.200 -24.425 1.00 89.50 102 LYS A CA 1
ATOM 776 C C . LYS A 1 102 ? 6.943 5.414 -22.911 1.00 89.50 102 LYS A C 1
ATOM 778 O O . LYS A 1 102 ? 6.025 4.959 -22.235 1.00 89.50 102 LYS A O 1
ATOM 783 N N . VAL A 1 103 ? 7.941 6.119 -22.382 1.00 88.50 103 VAL A N 1
ATOM 784 C CA . VAL A 1 103 ? 8.036 6.467 -20.958 1.00 88.50 103 VAL A CA 1
ATOM 785 C C . VAL A 1 103 ? 6.892 7.398 -20.561 1.00 88.50 103 VAL A C 1
ATOM 787 O O . VAL A 1 103 ? 6.221 7.139 -19.563 1.00 88.50 103 VAL A O 1
ATOM 790 N N . SER A 1 104 ? 6.599 8.410 -21.379 1.00 83.00 104 SER A N 1
ATOM 791 C CA . SER A 1 104 ? 5.456 9.306 -21.178 1.00 83.00 104 SER A CA 1
ATOM 792 C C . SER A 1 104 ? 4.124 8.548 -21.170 1.00 83.00 104 SER A C 1
ATOM 794 O O . SER A 1 104 ? 3.273 8.798 -20.317 1.00 83.00 104 SER A O 1
ATOM 796 N N . ALA A 1 105 ? 3.952 7.564 -22.058 1.00 79.81 105 ALA A N 1
ATOM 797 C CA . ALA A 1 105 ? 2.763 6.713 -22.076 1.00 79.81 105 ALA A CA 1
ATOM 798 C C . ALA A 1 105 ? 2.642 5.842 -20.810 1.00 79.81 105 ALA A C 1
ATOM 800 O O . ALA A 1 105 ? 1.556 5.736 -20.239 1.00 79.81 105 ALA A O 1
ATOM 801 N N . ILE A 1 106 ? 3.748 5.258 -20.333 1.00 75.69 106 ILE A N 1
ATOM 802 C CA . ILE A 1 106 ? 3.769 4.465 -19.091 1.00 75.69 106 ILE A CA 1
ATOM 803 C C . ILE A 1 106 ? 3.431 5.340 -17.878 1.00 75.69 106 ILE A C 1
ATOM 805 O O . ILE A 1 106 ? 2.650 4.916 -17.027 1.00 75.69 106 ILE A O 1
ATOM 809 N N . ALA A 1 107 ? 3.956 6.568 -17.814 1.00 66.31 107 ALA A N 1
ATOM 810 C CA . ALA A 1 107 ? 3.670 7.501 -16.723 1.00 66.31 107 ALA A CA 1
ATOM 811 C C . ALA A 1 107 ? 2.167 7.827 -16.607 1.00 66.31 107 ALA A C 1
ATOM 813 O O . ALA A 1 107 ? 1.641 7.965 -15.500 1.00 66.31 107 ALA A O 1
ATOM 814 N N . ILE A 1 108 ? 1.455 7.890 -17.736 1.00 60.59 108 ILE A N 1
ATOM 815 C CA . ILE A 1 108 ? 0.002 8.116 -17.770 1.00 60.59 108 ILE A CA 1
ATOM 816 C C . ILE A 1 108 ? -0.773 6.829 -17.430 1.00 60.59 108 ILE A C 1
ATOM 818 O O . ILE A 1 1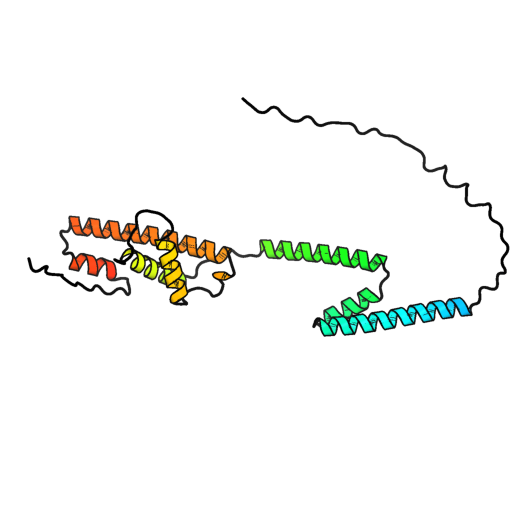08 ? -1.836 6.893 -16.812 1.00 60.59 108 ILE A O 1
ATOM 822 N N . ALA A 1 109 ? -0.241 5.657 -17.790 1.00 57.88 109 ALA A N 1
ATOM 823 C CA . ALA A 1 109 ? -0.914 4.364 -17.660 1.00 57.88 109 ALA A CA 1
ATOM 824 C C . ALA A 1 109 ? -0.867 3.732 -16.255 1.00 57.88 109 ALA A C 1
ATOM 826 O O . ALA A 1 109 ? -1.431 2.653 -16.061 1.00 57.88 109 ALA A O 1
ATOM 827 N N . THR A 1 110 ? -0.241 4.370 -15.259 1.00 60.16 110 THR A N 1
ATOM 828 C CA . THR A 1 110 ? -0.338 3.934 -13.855 1.00 60.16 110 THR A CA 1
ATOM 829 C C . THR A 1 110 ? -1.787 4.068 -13.370 1.00 60.16 110 THR A C 1
ATOM 831 O O . THR A 1 110 ? -2.218 5.116 -12.887 1.00 60.16 110 THR A O 1
ATOM 834 N N . GLY A 1 111 ? -2.573 3.006 -13.560 1.00 65.75 111 GLY A N 1
ATOM 835 C CA . GLY A 1 111 ? -3.988 2.950 -13.212 1.00 65.75 111 GLY A CA 1
ATOM 836 C C . GLY A 1 111 ? -4.240 3.304 -11.745 1.00 65.75 111 GLY A C 1
ATOM 837 O O . GLY A 1 111 ? -3.404 3.073 -10.870 1.00 65.75 111 GLY A O 1
ATOM 838 N N . LYS A 1 112 ? -5.419 3.873 -11.466 1.00 70.19 112 LYS A N 1
ATOM 839 C CA . LYS A 1 112 ? -5.867 4.159 -10.098 1.00 70.19 112 LYS A CA 1
ATOM 840 C C . LYS A 1 112 ? -5.900 2.845 -9.318 1.00 70.19 112 LYS A C 1
ATOM 842 O O . LYS A 1 112 ? -6.744 1.997 -9.581 1.00 70.19 112 LYS A O 1
ATOM 847 N N . TYR A 1 113 ? -4.983 2.678 -8.370 1.00 79.50 113 TYR A N 1
ATOM 848 C CA . TYR A 1 113 ? -4.988 1.518 -7.490 1.00 79.50 113 TYR A CA 1
ATOM 849 C C . TYR A 1 113 ? -6.243 1.550 -6.611 1.00 79.50 113 TYR A C 1
ATOM 851 O O . TYR A 1 113 ? -6.448 2.486 -5.836 1.00 79.50 113 TYR A O 1
ATOM 859 N N . THR A 1 114 ? -7.079 0.524 -6.729 1.00 83.19 114 THR A N 1
ATOM 860 C CA . THR A 1 114 ? -8.243 0.312 -5.868 1.00 83.19 114 THR A CA 1
ATOM 861 C C . THR A 1 114 ? -7.915 -0.746 -4.824 1.00 83.19 114 THR A C 1
ATOM 863 O O . THR A 1 114 ? -7.431 -1.827 -5.152 1.00 83.19 114 THR A O 1
ATOM 866 N N . VAL A 1 115 ? -8.185 -0.442 -3.555 1.00 84.75 115 VAL A N 1
ATOM 867 C CA . VAL A 1 115 ? -7.993 -1.386 -2.448 1.00 84.75 115 VAL A CA 1
ATOM 868 C C . VAL A 1 115 ? -8.993 -2.536 -2.603 1.00 84.75 115 VAL A C 1
ATOM 870 O O . VAL A 1 115 ? -10.191 -2.289 -2.693 1.00 84.75 115 VAL A O 1
ATOM 873 N N . SER A 1 116 ? -8.503 -3.778 -2.634 1.00 89.75 116 SER A N 1
ATOM 874 C CA . SER A 1 116 ? -9.351 -4.980 -2.678 1.00 89.75 116 SER A CA 1
ATOM 875 C C . SER A 1 116 ? -10.290 -5.054 -1.465 1.00 89.75 116 SER A C 1
ATOM 877 O O . SER A 1 116 ? -9.898 -4.682 -0.356 1.00 89.75 116 SER A O 1
ATOM 879 N N . GLU A 1 117 ? -11.505 -5.574 -1.652 1.00 89.19 117 GLU A N 1
ATOM 880 C CA . GLU A 1 117 ? -12.507 -5.739 -0.584 1.00 89.19 117 GLU A CA 1
ATOM 881 C C . GLU A 1 117 ? -11.974 -6.592 0.575 1.00 89.19 117 GLU A C 1
ATOM 883 O O . GLU A 1 117 ? -12.066 -6.200 1.737 1.00 89.19 117 GLU A O 1
ATOM 888 N N . ALA A 1 118 ? -11.277 -7.689 0.267 1.00 88.44 118 ALA A N 1
ATOM 889 C CA . ALA A 1 118 ? -10.655 -8.537 1.284 1.00 88.44 118 ALA A CA 1
ATOM 890 C C . ALA A 1 118 ? -9.616 -7.774 2.129 1.00 88.44 118 ALA A C 1
ATOM 892 O O . ALA A 1 118 ? -9.487 -7.986 3.336 1.00 88.44 118 ALA A O 1
ATOM 893 N N . LEU A 1 119 ? -8.869 -6.855 1.508 1.00 89.88 119 LEU A N 1
ATOM 894 C CA . LEU A 1 119 ? -7.912 -6.006 2.217 1.00 89.88 119 LEU A CA 1
ATOM 895 C C . LEU A 1 119 ? -8.634 -4.960 3.078 1.00 89.88 119 LEU A C 1
ATOM 897 O O . LEU A 1 119 ? -8.196 -4.688 4.196 1.00 89.88 119 LEU A O 1
ATOM 901 N N . MET A 1 120 ? -9.756 -4.416 2.604 1.00 91.75 120 MET A N 1
ATOM 902 C CA . MET A 1 120 ? -10.588 -3.488 3.373 1.00 91.75 120 MET A CA 1
ATOM 903 C C . MET A 1 120 ? -11.148 -4.123 4.651 1.00 91.75 120 MET A C 1
ATOM 905 O O . MET A 1 120 ? -11.043 -3.507 5.714 1.00 91.75 120 MET A O 1
ATOM 909 N N . ASP A 1 121 ? -11.639 -5.361 4.588 1.00 90.56 121 ASP A N 1
ATOM 910 C CA . ASP A 1 121 ? -12.132 -6.093 5.764 1.00 90.56 121 ASP A CA 1
ATOM 911 C C . ASP A 1 121 ? -11.038 -6.305 6.812 1.00 90.56 121 ASP A C 1
ATOM 913 O O . ASP A 1 121 ? -11.253 -6.179 8.023 1.00 90.56 121 ASP A O 1
ATOM 917 N N . ASN A 1 122 ? -9.829 -6.616 6.352 1.00 90.75 122 ASN A N 1
ATOM 918 C CA . ASN A 1 122 ? -8.687 -6.799 7.235 1.00 90.75 122 ASN A CA 1
ATOM 919 C C . ASN A 1 122 ? -8.225 -5.475 7.851 1.00 90.75 122 ASN A C 1
ATOM 921 O O . ASN A 1 122 ? -7.924 -5.433 9.047 1.00 90.75 122 ASN A O 1
ATOM 925 N N . ILE A 1 123 ? -8.226 -4.385 7.076 1.00 92.12 123 ILE A N 1
ATOM 926 C CA . ILE A 1 123 ? -7.977 -3.031 7.588 1.00 92.12 123 ILE A CA 1
ATOM 927 C C . ILE A 1 123 ? -9.013 -2.676 8.657 1.00 92.12 123 ILE A C 1
ATOM 929 O O . ILE A 1 123 ? -8.630 -2.169 9.711 1.00 92.12 123 ILE A O 1
ATOM 933 N N . GLN A 1 124 ? -10.296 -2.967 8.427 1.00 91.69 124 GLN A N 1
ATOM 934 C CA . GLN A 1 124 ? -11.363 -2.719 9.394 1.00 91.69 124 GLN A CA 1
ATOM 935 C C . GLN A 1 124 ? -11.099 -3.464 10.707 1.00 91.69 124 GLN A C 1
ATOM 937 O O . GLN A 1 124 ? -11.000 -2.825 11.758 1.00 91.69 124 GLN A O 1
ATOM 942 N N . LYS A 1 125 ? -10.870 -4.779 10.643 1.00 88.94 125 LYS A N 1
ATOM 943 C CA . LYS A 1 125 ? -10.579 -5.619 11.818 1.00 88.94 125 LYS A CA 1
ATOM 944 C C . LYS A 1 125 ? -9.341 -5.136 12.581 1.00 88.94 125 LYS A C 1
ATOM 946 O O . LYS A 1 125 ? -9.388 -4.968 13.799 1.00 88.94 125 LYS A O 1
ATOM 951 N N . CYS A 1 126 ? -8.252 -4.836 11.872 1.00 90.62 126 CYS A N 1
ATOM 952 C CA . CYS A 1 126 ? -7.023 -4.328 12.488 1.00 90.62 126 CYS A CA 1
ATOM 953 C C . CYS A 1 126 ? -7.224 -2.939 13.104 1.00 90.62 126 CYS A C 1
ATOM 955 O O . CYS A 1 126 ? -6.719 -2.664 14.191 1.00 90.62 126 CYS A O 1
ATOM 957 N N . SER A 1 127 ? -7.962 -2.056 12.428 1.00 91.25 127 SER A N 1
ATOM 958 C CA . SER A 1 127 ? -8.238 -0.707 12.924 1.00 91.25 127 SER A CA 1
ATOM 959 C C . SER A 1 127 ? -9.037 -0.739 14.223 1.00 91.25 127 SER A C 1
ATOM 961 O O . SER A 1 127 ? -8.704 -0.005 15.151 1.00 91.25 127 SER A O 1
ATOM 963 N N . PHE A 1 128 ? -10.012 -1.642 14.329 1.00 89.31 128 PHE A N 1
ATOM 964 C CA . PHE A 1 128 ? -10.797 -1.834 15.541 1.00 89.31 128 PHE A CA 1
ATOM 965 C C . PHE A 1 128 ? -9.944 -2.381 16.693 1.00 89.31 128 PHE A C 1
ATOM 967 O O . PHE A 1 128 ? -9.896 -1.780 17.767 1.00 89.31 128 PHE A O 1
ATOM 974 N N . ALA A 1 129 ? -9.167 -3.439 16.440 1.00 88.38 129 ALA A N 1
ATOM 975 C CA . ALA A 1 129 ? -8.267 -4.031 17.431 1.00 88.38 129 ALA A CA 1
ATOM 976 C C . ALA A 1 129 ? -7.226 -3.027 17.965 1.00 88.38 129 ALA A C 1
ATOM 978 O O . ALA A 1 129 ? -6.930 -2.997 19.160 1.00 88.38 129 ALA A O 1
ATOM 979 N N . VAL A 1 130 ? -6.685 -2.166 17.095 1.00 90.06 130 VAL A N 1
ATOM 980 C CA . VAL A 1 130 ? -5.738 -1.113 17.498 1.00 90.06 130 VAL A CA 1
ATOM 981 C C . VAL A 1 130 ? -6.413 -0.054 18.373 1.00 90.06 130 VAL A C 1
ATOM 983 O O . VAL A 1 130 ? -5.775 0.453 19.295 1.00 90.06 130 VAL A O 1
ATOM 986 N N . LEU A 1 131 ? -7.679 0.284 18.109 1.00 88.25 131 LEU A N 1
ATOM 987 C CA . LEU A 1 131 ? -8.425 1.277 18.888 1.00 88.25 131 LEU A CA 1
ATOM 988 C C . LEU A 1 131 ? -8.823 0.772 20.276 1.00 88.25 131 LEU A C 1
ATOM 990 O O . LEU A 1 131 ? -8.818 1.565 21.213 1.00 88.25 131 LEU A O 1
ATOM 994 N N . LEU A 1 132 ? -9.128 -0.518 20.408 1.00 86.62 132 LEU A N 1
ATOM 995 C CA . LEU A 1 132 ? -9.439 -1.145 21.695 1.00 86.62 132 LEU A CA 1
ATOM 996 C C . LEU A 1 132 ? -8.193 -1.582 22.478 1.00 86.62 132 LEU A C 1
ATOM 998 O O . LEU A 1 132 ? -8.306 -2.080 23.595 1.00 86.62 132 LEU A O 1
ATOM 1002 N N . SER A 1 133 ? -6.992 -1.411 21.916 1.00 85.56 133 SER A N 1
ATOM 1003 C CA . SER A 1 133 ? -5.765 -1.840 22.578 1.00 85.56 133 SER A CA 1
ATOM 1004 C C . SER A 1 133 ? -5.461 -0.978 23.815 1.00 85.56 133 SER A C 1
ATOM 1006 O O . SER A 1 133 ? -5.224 0.225 23.674 1.00 85.56 133 SER A O 1
ATOM 1008 N N . PRO A 1 134 ? -5.330 -1.576 25.015 1.00 77.06 134 PRO A N 1
ATOM 1009 C CA . PRO A 1 134 ? -5.002 -0.837 26.238 1.00 77.06 134 PRO A CA 1
ATOM 1010 C C . PRO A 1 134 ? -3.565 -0.292 26.227 1.00 77.06 134 PRO A C 1
ATOM 1012 O O . PRO A 1 134 ? -3.237 0.641 26.953 1.00 77.06 134 PRO A O 1
ATOM 1015 N N . LYS A 1 135 ? -2.693 -0.846 25.371 1.00 73.75 135 LYS A N 1
ATOM 1016 C CA . LYS A 1 135 ? -1.287 -0.432 25.219 1.00 73.75 135 LYS A CA 1
ATOM 1017 C C . LYS A 1 135 ? -1.114 0.790 24.315 1.00 73.75 135 LYS A C 1
ATOM 1019 O O . LYS A 1 135 ? 0.015 1.246 24.110 1.00 73.75 135 LYS A O 1
ATOM 1024 N N . LEU A 1 136 ? -2.193 1.326 23.740 1.00 72.38 136 LEU A N 1
ATOM 1025 C CA . LEU A 1 136 ? -2.129 2.522 22.907 1.00 72.38 136 LEU A CA 1
ATOM 1026 C C . LEU A 1 136 ? -2.017 3.770 23.801 1.00 72.38 136 LEU A C 1
ATOM 1028 O O . LEU A 1 136 ? -2.960 4.540 23.944 1.00 72.38 136 LEU A O 1
ATOM 1032 N N . GLY A 1 137 ? -0.837 3.959 24.404 1.00 59.97 137 GLY A N 1
ATOM 1033 C CA . GLY A 1 137 ? -0.602 4.917 25.491 1.00 59.97 137 GLY A CA 1
ATOM 1034 C C . GLY A 1 137 ? -1.004 6.368 25.211 1.00 59.97 137 GLY A C 1
ATOM 1035 O O . GLY A 1 137 ? -1.261 7.105 26.153 1.00 59.97 137 GLY A O 1
ATOM 1036 N N . TYR A 1 138 ? -1.130 6.790 23.944 1.00 61.00 138 TYR A N 1
ATOM 1037 C CA . TYR A 1 138 ? -1.610 8.130 23.605 1.00 61.00 138 TYR A CA 1
ATOM 1038 C C . TYR A 1 138 ? -2.418 8.143 22.305 1.00 61.00 138 TYR A C 1
ATOM 1040 O O . TYR A 1 138 ? -1.883 8.119 21.197 1.00 61.00 138 TYR A O 1
ATOM 1048 N N . TYR A 1 139 ? -3.733 8.281 22.447 1.00 60.25 139 TYR A N 1
ATOM 1049 C CA . TYR A 1 139 ? -4.658 8.567 21.347 1.00 60.25 139 TYR A CA 1
ATOM 1050 C C . TYR A 1 139 ? -4.606 10.046 20.894 1.00 60.25 139 TYR A C 1
ATOM 1052 O O . TYR A 1 139 ? -5.143 10.415 19.849 1.00 60.25 139 TYR A O 1
ATOM 1060 N N . LYS A 1 140 ? -3.950 10.914 21.678 1.00 56.50 140 LYS A N 1
ATOM 1061 C CA . LYS A 1 140 ? -4.172 12.367 21.655 1.00 56.50 140 LYS A CA 1
ATOM 1062 C C . LYS A 1 140 ? -3.582 13.130 20.461 1.00 56.50 140 LYS A C 1
ATOM 1064 O O . LYS A 1 140 ? -3.991 14.270 20.275 1.00 56.50 140 LYS A O 1
ATOM 1069 N N . LYS A 1 141 ? -2.680 12.570 19.637 1.00 54.41 141 LYS A N 1
ATOM 1070 C CA . LYS A 1 141 ? -2.191 13.266 18.423 1.00 54.41 141 LYS A CA 1
ATOM 1071 C C . LYS A 1 141 ? -1.435 12.361 17.437 1.00 54.41 141 LYS A C 1
ATOM 1073 O O . LYS A 1 141 ? -0.494 11.669 17.808 1.00 54.41 141 LYS A O 1
ATOM 1078 N N . GLY A 1 142 ? -1.778 12.471 16.152 1.00 64.94 142 GLY A N 1
ATOM 1079 C CA . GLY A 1 142 ? -0.883 12.133 15.039 1.00 64.94 142 GLY A CA 1
ATOM 1080 C C . GLY A 1 142 ? -1.056 10.756 14.390 1.00 64.94 142 GLY A C 1
ATOM 1081 O O . GLY A 1 142 ? -2.085 10.096 14.494 1.00 64.94 142 GLY A O 1
ATOM 1082 N N . ALA A 1 143 ? -0.007 10.342 13.677 1.00 75.94 143 ALA A N 1
ATOM 1083 C CA . ALA A 1 143 ? 0.026 9.153 12.824 1.00 75.94 143 ALA A CA 1
ATOM 1084 C C . ALA A 1 143 ? 0.239 7.828 13.586 1.00 75.94 143 ALA A C 1
ATOM 1086 O O . ALA A 1 143 ? 0.488 6.804 12.955 1.00 75.94 143 ALA A O 1
ATOM 1087 N N . VAL A 1 144 ? 0.184 7.820 14.924 1.00 86.56 144 VAL A N 1
ATOM 1088 C CA . VAL A 1 144 ? 0.501 6.631 15.738 1.00 86.56 144 VAL A CA 1
ATOM 1089 C C . VAL A 1 144 ? -0.465 5.468 15.477 1.00 86.56 144 VAL A C 1
ATOM 1091 O O . VAL A 1 144 ? 0.027 4.381 15.176 1.00 86.56 144 VAL A O 1
ATOM 1094 N N . PRO A 1 145 ? -1.802 5.649 15.491 1.00 87.62 145 PRO A N 1
ATOM 1095 C CA . PRO A 1 145 ? -2.727 4.547 15.212 1.00 87.62 145 PRO A CA 1
ATOM 1096 C C . PRO A 1 145 ? -2.553 4.005 13.791 1.00 87.62 145 PRO A C 1
ATOM 1098 O O . PRO A 1 145 ? -2.555 2.800 13.582 1.00 87.62 145 PRO A O 1
ATOM 1101 N N . VAL A 1 146 ? -2.300 4.893 12.827 1.00 90.12 146 VAL A N 1
ATOM 1102 C CA . VAL A 1 146 ? -2.042 4.529 11.428 1.00 90.12 146 VAL A CA 1
ATOM 1103 C C . VAL A 1 146 ? -0.782 3.676 11.316 1.00 90.12 146 VAL A C 1
ATOM 1105 O O . VAL A 1 146 ? -0.814 2.614 10.707 1.00 90.12 146 VAL A O 1
ATOM 1108 N N . LYS A 1 147 ? 0.320 4.105 11.947 1.00 89.75 147 LYS A N 1
ATOM 1109 C CA . LYS A 1 147 ? 1.577 3.345 11.985 1.00 89.75 147 LYS A CA 1
ATOM 1110 C C . LYS A 1 147 ? 1.387 1.977 12.637 1.00 89.75 147 LYS A C 1
ATOM 1112 O O . LYS A 1 147 ? 1.952 1.006 12.154 1.00 89.75 147 LYS A O 1
ATOM 1117 N N . ARG A 1 148 ? 0.589 1.889 13.706 1.00 89.75 148 ARG A N 1
ATOM 1118 C CA . ARG A 1 148 ? 0.292 0.617 14.381 1.00 89.75 148 ARG A CA 1
ATOM 1119 C C . ARG A 1 148 ? -0.528 -0.318 13.498 1.00 89.75 148 ARG A C 1
ATOM 1121 O O . ARG A 1 148 ? -0.147 -1.472 13.373 1.00 89.75 148 ARG A O 1
ATOM 1128 N N . VAL A 1 149 ? -1.580 0.174 12.842 1.00 90.00 149 VAL A N 1
ATOM 1129 C CA . VAL A 1 149 ? -2.366 -0.636 11.895 1.00 90.00 149 VAL A CA 1
ATOM 1130 C C . VAL A 1 149 ? -1.487 -1.122 10.745 1.00 90.00 149 VAL A C 1
ATOM 1132 O O . VAL A 1 149 ? -1.491 -2.309 10.447 1.00 90.00 149 VAL A O 1
ATOM 1135 N N . LEU A 1 150 ? -0.677 -0.243 10.147 1.00 89.50 150 LEU A N 1
ATOM 1136 C CA . LEU A 1 150 ? 0.245 -0.630 9.076 1.00 89.50 150 LEU A CA 1
ATOM 1137 C C . LEU A 1 150 ? 1.269 -1.673 9.544 1.00 89.50 150 LEU A C 1
ATOM 1139 O O . LEU A 1 150 ? 1.497 -2.639 8.827 1.00 89.50 150 LEU A O 1
ATOM 1143 N N . ALA A 1 151 ? 1.824 -1.524 10.752 1.00 89.50 151 ALA A N 1
ATOM 1144 C CA . ALA A 1 151 ? 2.754 -2.493 11.332 1.00 89.50 151 ALA A CA 1
ATOM 1145 C C . ALA A 1 151 ? 2.101 -3.867 11.573 1.00 89.50 151 ALA A C 1
ATOM 1147 O O . ALA A 1 151 ? 2.720 -4.900 11.324 1.00 89.50 151 ALA A O 1
ATOM 1148 N N . VAL A 1 152 ? 0.844 -3.891 12.028 1.00 88.81 152 VAL A N 1
ATOM 1149 C CA . VAL A 1 152 ? 0.074 -5.135 12.192 1.00 88.81 152 VAL A CA 1
ATOM 1150 C C . VAL A 1 152 ? -0.191 -5.778 10.832 1.00 88.81 152 VAL A C 1
ATOM 1152 O O . VAL A 1 152 ? 0.026 -6.974 10.672 1.00 88.81 152 VAL A O 1
ATOM 1155 N N . LEU A 1 153 ? -0.579 -4.990 9.829 1.00 88.56 153 LEU A N 1
ATOM 1156 C CA . LEU A 1 153 ? -0.811 -5.496 8.477 1.00 88.56 153 LEU A CA 1
ATOM 1157 C C . LEU A 1 153 ? 0.465 -6.068 7.836 1.00 88.56 153 LEU A C 1
ATOM 1159 O O . LEU A 1 153 ? 0.396 -7.106 7.178 1.00 88.56 153 LEU A O 1
ATOM 1163 N N . THR A 1 154 ? 1.628 -5.437 8.055 1.00 86.88 154 THR A N 1
ATOM 1164 C CA . THR A 1 154 ? 2.919 -5.973 7.589 1.00 86.88 154 THR A CA 1
ATOM 1165 C C . THR A 1 154 ? 3.309 -7.239 8.336 1.00 86.88 154 THR A C 1
ATOM 1167 O O . THR A 1 154 ? 3.807 -8.170 7.723 1.00 86.88 154 THR A O 1
ATOM 1170 N N . HIS A 1 155 ? 3.053 -7.302 9.643 1.00 85.56 155 HIS A N 1
ATOM 1171 C CA . HIS A 1 155 ? 3.386 -8.474 10.449 1.00 85.56 155 HIS A CA 1
ATOM 1172 C C . HIS A 1 155 ? 2.513 -9.688 10.099 1.00 85.56 155 HIS A C 1
ATOM 1174 O O . HIS A 1 155 ? 2.968 -10.824 10.172 1.00 85.56 155 HIS A O 1
ATOM 1180 N N . LEU A 1 156 ? 1.252 -9.465 9.728 1.00 81.56 156 LEU A N 1
ATOM 1181 C CA . LEU A 1 156 ? 0.315 -10.534 9.382 1.00 81.56 156 LEU A CA 1
ATOM 1182 C C . LEU A 1 156 ? 0.423 -10.992 7.916 1.00 81.56 156 LEU A C 1
ATOM 1184 O O . LEU A 1 156 ? -0.316 -11.889 7.525 1.00 81.56 156 LEU A O 1
ATOM 1188 N N . ASN A 1 157 ? 1.305 -10.391 7.103 1.00 80.19 157 ASN A N 1
ATOM 1189 C CA . ASN A 1 157 ? 1.422 -10.649 5.658 1.00 80.19 157 ASN A CA 1
ATOM 1190 C C . ASN A 1 157 ? 0.087 -10.526 4.895 1.00 80.19 157 ASN A C 1
ATOM 1192 O O . ASN A 1 157 ? -0.135 -11.181 3.883 1.00 80.19 157 ASN A O 1
ATOM 1196 N N . VAL A 1 158 ? -0.811 -9.662 5.376 1.00 77.50 158 VAL A N 1
ATOM 1197 C CA . VAL A 1 158 ? -2.128 -9.407 4.756 1.00 77.50 158 VAL A CA 1
ATOM 1198 C C . VAL A 1 158 ? -2.039 -8.324 3.672 1.00 77.50 158 VAL A C 1
ATOM 1200 O O . VAL A 1 158 ? -3.005 -8.010 2.981 1.00 77.50 158 VAL A O 1
ATOM 1203 N N . ASN A 1 159 ? -0.858 -7.734 3.518 1.00 69.94 159 ASN A N 1
ATOM 1204 C CA . ASN A 1 159 ? -0.592 -6.674 2.567 1.00 69.94 159 ASN A CA 1
ATOM 1205 C C . ASN A 1 159 ? -0.267 -7.215 1.170 1.00 69.94 159 ASN A C 1
ATOM 1207 O O . ASN A 1 159 ? 0.391 -8.249 1.056 1.00 69.94 159 ASN A O 1
ATOM 1211 N N . PRO A 1 160 ? -0.628 -6.480 0.102 1.00 67.31 160 PRO A N 1
ATOM 1212 C CA . PRO A 1 160 ? -0.072 -6.733 -1.215 1.00 67.31 160 PRO A CA 1
ATOM 1213 C C . PRO A 1 160 ? 1.461 -6.585 -1.165 1.00 67.31 160 PRO A C 1
ATOM 1215 O O . PRO A 1 160 ? 1.964 -5.701 -0.460 1.00 67.31 160 PRO A O 1
ATOM 1218 N N . PRO A 1 161 ? 2.206 -7.418 -1.909 1.00 63.44 161 PRO A N 1
ATOM 1219 C CA . PRO A 1 161 ? 3.670 -7.475 -1.845 1.00 63.44 161 PRO A CA 1
ATOM 1220 C C . PRO A 1 161 ? 4.356 -6.135 -2.173 1.00 63.44 161 PRO A C 1
ATOM 1222 O O . PRO A 1 161 ? 5.462 -5.874 -1.706 1.00 63.44 161 PRO A O 1
ATOM 1225 N N . ASP A 1 162 ? 3.672 -5.233 -2.880 1.00 70.94 162 ASP A N 1
ATOM 1226 C CA . ASP A 1 162 ? 4.264 -4.013 -3.435 1.00 70.94 162 ASP A CA 1
ATOM 1227 C C . ASP A 1 162 ? 4.184 -2.768 -2.539 1.00 70.94 162 ASP A C 1
ATOM 1229 O O . ASP A 1 162 ? 4.542 -1.677 -2.985 1.00 70.94 162 ASP A O 1
ATOM 1233 N N . ILE A 1 163 ? 3.737 -2.866 -1.281 1.00 73.38 163 ILE A N 1
ATOM 1234 C CA . ILE A 1 163 ? 3.613 -1.673 -0.414 1.00 73.38 163 ILE A CA 1
ATOM 1235 C C . ILE A 1 163 ? 4.951 -0.952 -0.205 1.00 73.38 163 ILE A C 1
ATOM 1237 O O . ILE A 1 163 ? 4.980 0.277 -0.145 1.00 73.38 163 ILE A O 1
ATOM 1241 N N . ALA A 1 164 ? 6.047 -1.700 -0.059 1.00 74.31 164 ALA A N 1
ATOM 1242 C CA . ALA A 1 164 ? 7.369 -1.116 0.171 1.00 74.31 164 ALA A CA 1
ATOM 1243 C C . ALA A 1 164 ? 7.945 -0.467 -1.098 1.00 74.31 164 ALA A C 1
ATOM 1245 O O . ALA A 1 164 ? 8.688 0.508 -1.013 1.00 74.31 164 ALA A O 1
ATOM 1246 N N . THR A 1 165 ? 7.576 -0.998 -2.262 1.00 79.81 165 THR A N 1
ATOM 1247 C CA . THR A 1 165 ? 8.134 -0.615 -3.562 1.00 79.81 165 THR A CA 1
ATOM 1248 C C . THR A 1 165 ? 7.333 0.510 -4.213 1.00 79.81 165 THR A C 1
ATOM 1250 O O . THR A 1 165 ? 7.902 1.396 -4.847 1.00 79.81 165 THR A O 1
ATOM 1253 N N . ASN A 1 166 ? 6.005 0.507 -4.052 1.00 83.88 166 ASN A N 1
ATOM 1254 C CA . ASN A 1 166 ? 5.108 1.413 -4.757 1.00 83.88 166 ASN A CA 1
ATOM 1255 C C . ASN A 1 166 ? 4.481 2.458 -3.819 1.00 83.88 166 ASN A C 1
ATOM 1257 O O . ASN A 1 166 ? 3.534 2.196 -3.069 1.00 83.88 166 ASN A O 1
ATOM 1261 N N . TYR A 1 167 ? 4.974 3.695 -3.923 1.00 85.44 167 TYR A N 1
ATOM 1262 C CA . TYR A 1 167 ? 4.493 4.826 -3.127 1.00 85.44 167 TYR A CA 1
ATOM 1263 C C . TYR A 1 167 ? 2.999 5.130 -3.338 1.00 85.44 167 TYR A C 1
ATOM 1265 O O . TYR A 1 167 ? 2.306 5.504 -2.387 1.00 85.44 167 TYR A O 1
ATOM 1273 N N . HIS A 1 168 ? 2.477 4.955 -4.558 1.00 84.56 168 HIS A N 1
ATOM 1274 C CA . HIS A 1 168 ? 1.069 5.230 -4.858 1.00 84.56 168 HIS A CA 1
ATOM 1275 C C . HIS A 1 168 ? 0.142 4.250 -4.133 1.00 84.56 168 HIS A C 1
ATOM 1277 O O . HIS A 1 168 ? -0.823 4.673 -3.494 1.00 84.56 168 HIS A O 1
ATOM 1283 N N . VAL A 1 169 ? 0.490 2.960 -4.150 1.00 85.62 169 VAL A N 1
ATOM 1284 C CA . VAL A 1 169 ? -0.232 1.901 -3.427 1.00 85.62 169 VAL A CA 1
ATOM 1285 C C . VAL A 1 169 ? -0.211 2.177 -1.924 1.00 85.62 169 VAL A C 1
ATOM 1287 O O . VAL A 1 169 ? -1.257 2.171 -1.269 1.00 85.62 169 VAL A O 1
ATOM 1290 N N . TYR A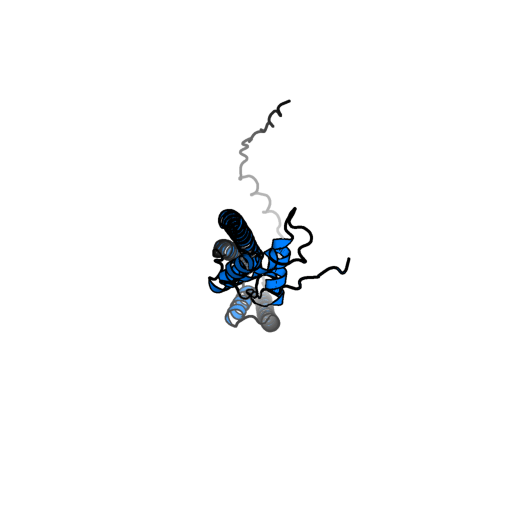 1 170 ? 0.960 2.513 -1.376 1.00 88.38 170 TYR A N 1
ATOM 1291 C CA . TYR A 1 170 ? 1.092 2.875 0.034 1.00 88.38 170 TYR A CA 1
ATOM 1292 C C . TYR A 1 170 ? 0.211 4.072 0.420 1.00 88.38 170 TYR A C 1
ATOM 1294 O O . TYR A 1 170 ? -0.441 4.055 1.470 1.00 88.38 170 TYR A O 1
ATOM 1302 N N . LYS A 1 171 ? 0.155 5.110 -0.423 1.00 89.62 171 LYS A N 1
ATOM 1303 C CA . LYS A 1 171 ? -0.661 6.307 -0.178 1.00 89.62 171 LYS A CA 1
ATOM 1304 C C . LYS A 1 171 ? -2.156 5.981 -0.127 1.00 89.62 171 LYS A C 1
ATOM 1306 O O . LYS A 1 171 ? -2.831 6.453 0.792 1.00 89.62 171 LYS A O 1
ATOM 1311 N N . GLU A 1 172 ? -2.658 5.164 -1.050 1.00 90.62 172 GLU A N 1
ATOM 1312 C CA . GLU A 1 172 ? -4.069 4.753 -1.065 1.00 90.62 172 GLU A CA 1
ATOM 1313 C C . GLU A 1 172 ? -4.421 3.849 0.125 1.00 90.62 172 GLU A C 1
ATOM 1315 O O . GLU A 1 172 ? -5.421 4.086 0.806 1.00 90.62 172 GLU A O 1
ATOM 1320 N N . ILE A 1 173 ? -3.560 2.892 0.484 1.00 91.00 173 ILE A N 1
ATOM 1321 C CA . ILE A 1 173 ? -3.774 2.045 1.672 1.00 91.00 173 ILE A CA 1
ATOM 1322 C C . ILE A 1 173 ? -3.762 2.891 2.949 1.00 91.00 173 ILE A C 1
ATOM 1324 O O . ILE A 1 173 ? -4.644 2.764 3.799 1.00 91.00 173 ILE A O 1
ATOM 1328 N N . LYS A 1 174 ? -2.814 3.825 3.078 1.00 91.88 174 LYS A N 1
ATOM 1329 C CA . LYS A 1 174 ? -2.766 4.760 4.210 1.00 91.88 174 LYS A CA 1
ATOM 1330 C C . LYS A 1 174 ? -4.038 5.611 4.297 1.00 91.88 174 LYS A C 1
ATOM 1332 O O . LYS A 1 174 ? -4.506 5.902 5.401 1.00 91.88 174 LYS A O 1
ATOM 1337 N N . LYS A 1 175 ? -4.605 6.024 3.161 1.00 92.50 175 LYS A N 1
ATOM 1338 C CA . LYS A 1 175 ? -5.878 6.757 3.102 1.00 92.50 175 LYS A CA 1
ATOM 1339 C C . LYS A 1 175 ? -7.046 5.879 3.563 1.00 92.50 175 LYS A C 1
ATOM 1341 O O . LYS A 1 175 ? -7.818 6.325 4.410 1.00 92.50 175 LYS A O 1
ATOM 1346 N N . ALA A 1 176 ? -7.121 4.634 3.096 1.00 93.06 176 ALA A N 1
ATOM 1347 C CA . ALA A 1 176 ? -8.132 3.667 3.524 1.00 93.06 176 ALA A CA 1
ATOM 1348 C C . ALA A 1 176 ? -8.069 3.381 5.036 1.00 93.06 176 ALA A C 1
ATOM 1350 O O . ALA A 1 176 ? -9.092 3.434 5.720 1.00 93.06 176 ALA A O 1
ATOM 1351 N N . VAL A 1 177 ? -6.866 3.190 5.588 1.00 93.38 177 VAL A N 1
ATOM 1352 C CA . VAL A 1 177 ? -6.643 3.005 7.034 1.00 93.38 177 VAL A CA 1
ATOM 1353 C C . VAL A 1 177 ? -7.111 4.224 7.837 1.00 93.38 177 VAL A C 1
ATOM 1355 O O . VAL A 1 177 ? -7.783 4.068 8.855 1.00 93.38 177 VAL A O 1
ATOM 1358 N N . ASN A 1 178 ? -6.796 5.445 7.391 1.00 92.62 178 ASN A N 1
ATOM 1359 C CA . ASN A 1 178 ? -7.258 6.674 8.051 1.00 92.62 178 ASN A CA 1
ATOM 1360 C C . ASN A 1 178 ? -8.783 6.804 8.050 1.00 92.62 178 ASN A C 1
ATOM 1362 O O . ASN A 1 178 ? -9.376 7.185 9.067 1.00 92.62 178 ASN A O 1
ATOM 1366 N N . HIS A 1 179 ? -9.407 6.492 6.912 1.00 93.75 179 HIS A N 1
ATOM 1367 C CA . HIS A 1 179 ? -10.856 6.492 6.791 1.00 93.75 179 HIS A CA 1
ATOM 1368 C C . HIS A 1 179 ? -11.467 5.491 7.775 1.00 93.75 179 HIS A C 1
ATOM 1370 O O . HIS A 1 179 ? -12.300 5.879 8.593 1.00 93.75 179 HIS A O 1
ATOM 1376 N N . GLN A 1 180 ? -10.985 4.245 7.784 1.00 93.56 180 GLN A N 1
ATOM 1377 C CA . GLN A 1 180 ? -11.527 3.225 8.678 1.00 93.56 180 GLN A CA 1
ATOM 1378 C C . GLN A 1 180 ? -11.310 3.542 10.155 1.00 93.56 180 GLN A C 1
ATOM 1380 O O . GLN A 1 180 ? -12.253 3.456 10.934 1.00 93.56 180 GLN A O 1
ATOM 1385 N N . LEU A 1 181 ? -10.129 4.024 10.548 1.00 91.75 181 LEU A N 1
ATOM 1386 C CA . LEU A 1 181 ? -9.904 4.480 11.922 1.00 91.75 181 LEU A CA 1
ATOM 1387 C C . LEU A 1 181 ? -10.925 5.547 12.335 1.00 91.75 181 LEU A C 1
ATOM 1389 O O . LEU A 1 181 ? -11.442 5.497 13.446 1.00 91.75 181 LEU A O 1
ATOM 1393 N N . THR A 1 182 ? -11.244 6.495 11.452 1.00 92.31 182 THR A N 1
ATOM 1394 C CA . THR A 1 182 ? -12.262 7.523 11.719 1.00 92.31 182 THR A CA 1
ATOM 1395 C C . THR A 1 182 ? -13.652 6.918 11.903 1.00 92.31 182 THR A C 1
ATOM 1397 O O . THR A 1 182 ? -14.340 7.271 12.864 1.00 92.31 182 THR A O 1
ATOM 1400 N N . GLN A 1 183 ? -14.044 5.988 11.029 1.00 93.25 183 GLN A N 1
ATOM 1401 C CA . GLN A 1 183 ? -15.344 5.320 11.114 1.00 93.25 183 GLN A CA 1
ATOM 1402 C C . GLN A 1 183 ? -15.471 4.496 12.396 1.00 93.25 183 GLN A C 1
ATOM 1404 O O . GLN A 1 183 ? -16.401 4.721 13.167 1.00 93.25 183 GLN A O 1
ATOM 1409 N N . GLN A 1 184 ? -14.485 3.650 12.705 1.00 91.62 184 GLN A N 1
ATOM 1410 C CA . GLN A 1 184 ? -14.497 2.821 13.913 1.00 91.62 184 GLN A CA 1
ATOM 1411 C C . GLN A 1 184 ? -14.560 3.660 15.195 1.00 91.62 184 GLN A C 1
ATOM 1413 O O . GLN A 1 184 ? -15.318 3.357 16.113 1.00 91.62 184 GLN A O 1
ATOM 1418 N N . ARG A 1 185 ? -13.843 4.789 15.246 1.00 90.12 185 ARG A N 1
ATOM 1419 C CA . ARG A 1 185 ? -13.953 5.746 16.362 1.00 90.12 185 ARG A CA 1
ATOM 1420 C C . ARG A 1 185 ? -15.362 6.319 16.501 1.00 90.12 185 ARG A C 1
ATOM 1422 O O . ARG A 1 185 ? -15.816 6.560 17.616 1.00 90.12 185 ARG A O 1
ATOM 1429 N N . SER A 1 186 ? -16.025 6.612 15.384 1.00 92.31 186 SER A N 1
ATOM 1430 C CA . SER A 1 186 ? -17.406 7.101 15.382 1.00 92.31 186 SER A CA 1
ATOM 1431 C C . SER A 1 186 ? -18.353 6.046 15.950 1.00 92.31 186 SER A C 1
ATOM 1433 O O . SER A 1 186 ? -19.138 6.364 16.842 1.00 92.31 186 SER A O 1
ATOM 1435 N N . THR A 1 187 ? -18.213 4.795 15.507 1.00 91.50 187 THR A N 1
ATOM 1436 C CA . THR A 1 187 ? -18.991 3.647 15.990 1.00 91.50 187 THR A CA 1
ATOM 1437 C C . THR A 1 187 ? -18.817 3.442 17.492 1.00 91.50 187 THR A C 1
ATOM 1439 O O . THR A 1 187 ? -19.807 3.463 18.218 1.00 91.50 187 THR A O 1
ATOM 1442 N N . ILE A 1 188 ? -17.573 3.383 17.983 1.00 90.81 188 ILE A N 1
ATOM 1443 C CA . ILE A 1 188 ? -17.282 3.207 19.417 1.00 90.81 188 ILE A CA 1
ATOM 1444 C C . ILE A 1 188 ? -17.930 4.318 20.254 1.00 90.81 188 ILE A C 1
ATOM 1446 O O . ILE A 1 188 ? -18.556 4.043 21.272 1.00 90.81 188 ILE A O 1
ATOM 1450 N N . LYS A 1 189 ? -17.833 5.584 19.823 1.00 91.88 189 LYS A N 1
ATOM 1451 C CA . LYS A 1 189 ? -18.465 6.707 20.539 1.00 91.88 189 LYS A CA 1
ATOM 1452 C C . LYS A 1 189 ? -19.989 6.602 20.575 1.00 91.88 189 LYS A C 1
ATOM 1454 O O . LYS A 1 189 ? -20.589 6.971 21.581 1.00 91.88 189 LYS A O 1
ATOM 1459 N N . LYS A 1 190 ? -20.615 6.164 19.478 1.00 93.06 190 LYS A N 1
ATOM 1460 C CA . LYS A 1 190 ? -22.073 5.996 19.407 1.00 93.06 190 LYS A CA 1
ATOM 1461 C C . LYS A 1 190 ? -22.539 4.884 20.339 1.00 93.06 190 LYS A C 1
ATOM 1463 O O . LYS A 1 190 ? -23.486 5.106 21.086 1.00 93.06 190 LYS A O 1
ATOM 1468 N N . GLU A 1 191 ? -21.844 3.750 20.343 1.00 90.00 191 GLU A N 1
ATOM 1469 C CA . GLU A 1 191 ? -22.203 2.620 21.202 1.00 90.00 191 GLU A CA 1
ATOM 1470 C C . GLU A 1 191 ? -21.980 2.950 22.681 1.00 90.00 191 GLU A C 1
ATOM 1472 O O . GLU A 1 191 ? -22.857 2.698 23.502 1.00 90.00 191 GLU A O 1
ATOM 1477 N N . LEU A 1 192 ? -20.880 3.640 23.007 1.00 91.00 192 LEU A N 1
ATOM 1478 C CA . LEU A 1 192 ? -20.618 4.146 24.357 1.00 91.00 192 LEU A CA 1
ATOM 1479 C C . LEU A 1 192 ? -21.701 5.130 24.826 1.00 91.00 192 LEU A C 1
ATOM 1481 O O . LEU A 1 192 ? -22.121 5.106 25.978 1.00 91.00 192 LEU A O 1
ATOM 1485 N N . LYS A 1 193 ? -22.176 6.014 23.942 1.00 91.81 193 LYS A N 1
ATOM 1486 C CA . LYS A 1 193 ? -23.283 6.913 24.283 1.00 91.81 193 LYS A CA 1
ATOM 1487 C C . LYS A 1 193 ? -24.570 6.118 24.514 1.00 91.81 193 LYS A C 1
ATOM 1489 O O . LYS A 1 193 ? -25.221 6.297 25.537 1.00 91.81 193 LYS A O 1
ATOM 1494 N N . SER A 1 194 ? -24.883 5.182 23.616 1.00 90.94 194 SER A N 1
ATOM 1495 C CA . SER A 1 194 ? -26.059 4.322 23.758 1.00 90.94 194 SER A CA 1
ATOM 1496 C C . SER A 1 194 ? -26.009 3.450 25.012 1.00 90.94 194 SER A C 1
ATOM 1498 O O . SER A 1 194 ? -27.076 3.102 25.515 1.00 90.94 194 SER A O 1
ATOM 1500 N N . SER A 1 195 ? -24.832 3.041 25.492 1.00 91.31 195 SER A N 1
ATOM 1501 C CA . SER A 1 195 ? -24.725 2.235 26.709 1.00 91.31 195 SER A CA 1
ATOM 1502 C C . SER A 1 195 ? -25.025 3.042 27.960 1.00 91.31 195 SER A C 1
ATOM 1504 O O . SER A 1 195 ? -25.661 2.510 28.863 1.00 91.31 195 SER A O 1
ATOM 1506 N N . VAL A 1 196 ? -24.616 4.315 27.992 1.00 91.12 196 VAL A N 1
ATOM 1507 C CA . VAL A 1 196 ? -24.960 5.236 29.084 1.00 91.12 196 VAL A CA 1
ATOM 1508 C C . VAL A 1 196 ? -26.468 5.473 29.109 1.00 91.12 196 VAL A C 1
ATOM 1510 O O . VAL A 1 196 ? -27.088 5.299 30.151 1.00 91.12 196 VAL A O 1
ATOM 1513 N N . ASP A 1 197 ? -27.073 5.762 27.955 1.00 91.19 197 ASP A N 1
ATOM 1514 C CA . ASP A 1 197 ? -28.515 6.032 27.864 1.00 91.19 197 ASP A CA 1
ATOM 1515 C C . ASP A 1 197 ? -29.373 4.811 28.263 1.00 91.19 197 ASP A C 1
ATOM 1517 O O . ASP A 1 197 ? -30.471 4.958 28.794 1.00 91.19 197 ASP A O 1
ATOM 1521 N N . LYS A 1 198 ? -28.871 3.592 28.017 1.00 91.69 198 LYS A N 1
ATOM 1522 C CA . LYS A 1 198 ? -29.556 2.322 28.320 1.00 91.69 198 LYS A CA 1
ATOM 1523 C C . LYS A 1 198 ? -29.138 1.690 29.654 1.00 91.69 198 LYS A C 1
ATOM 1525 O O . LYS A 1 198 ? -29.627 0.610 29.964 1.00 91.69 198 LYS A O 1
ATOM 1530 N N . ASN A 1 199 ? -28.235 2.317 30.415 1.00 89.12 199 ASN A N 1
ATOM 1531 C CA . ASN A 1 199 ? -27.618 1.743 31.620 1.00 89.12 199 ASN A CA 1
ATOM 1532 C C . ASN A 1 199 ? -27.059 0.315 31.412 1.00 89.12 199 ASN A C 1
ATOM 1534 O O . ASN A 1 199 ? -27.179 -0.533 32.295 1.00 89.12 199 ASN A O 1
ATOM 1538 N N . LYS A 1 200 ? -26.460 0.036 30.242 1.00 89.25 200 LYS A N 1
ATOM 1539 C CA . LYS A 1 200 ? -25.848 -1.276 29.952 1.00 89.25 200 LYS A CA 1
ATOM 1540 C C . LYS A 1 200 ? -24.682 -1.542 30.906 1.00 89.25 200 LYS A C 1
ATOM 1542 O O . LYS A 1 200 ? -23.905 -0.632 31.214 1.00 89.25 200 LYS A O 1
ATOM 1547 N N . SER A 1 201 ? -24.501 -2.800 31.302 1.00 89.25 201 SER A N 1
ATOM 1548 C CA . SER A 1 201 ? -23.315 -3.198 32.068 1.00 89.25 201 SER A CA 1
ATOM 1549 C C . SER A 1 201 ? -22.037 -3.077 31.218 1.00 89.25 201 SER A C 1
ATOM 1551 O O . SER A 1 201 ? -22.072 -3.152 29.988 1.00 89.25 201 SER A O 1
ATOM 1553 N N . ILE A 1 202 ? -20.874 -2.904 31.864 1.00 86.62 202 ILE A N 1
ATOM 1554 C CA . ILE A 1 202 ? -19.570 -2.836 31.166 1.00 86.62 202 ILE A CA 1
ATOM 1555 C C . ILE A 1 202 ? -19.337 -4.102 30.325 1.00 86.62 202 ILE A C 1
ATOM 1557 O O . ILE A 1 202 ? -18.776 -4.028 29.232 1.00 86.62 202 ILE A O 1
ATOM 1561 N N . TYR A 1 203 ? -19.807 -5.248 30.823 1.00 86.81 203 TYR A N 1
ATOM 1562 C CA . TYR A 1 203 ? -19.741 -6.524 30.123 1.00 86.81 203 TYR A CA 1
ATOM 1563 C C . TYR A 1 203 ? -20.579 -6.509 28.839 1.00 86.81 203 TYR A C 1
ATOM 1565 O O . TYR A 1 203 ? -20.045 -6.770 27.763 1.00 86.81 203 TYR A O 1
ATOM 1573 N N . GLU A 1 204 ? -21.855 -6.125 28.924 1.00 87.12 204 GLU A N 1
ATOM 1574 C CA . GLU A 1 204 ? -22.749 -6.024 27.760 1.00 87.12 204 GLU A CA 1
ATOM 1575 C C . GLU A 1 204 ? -22.223 -5.051 26.706 1.00 87.12 204 GLU A C 1
ATOM 1577 O O . GLU A 1 204 ? -22.276 -5.341 25.511 1.00 87.12 204 GLU A O 1
ATOM 1582 N N . LEU A 1 205 ? -21.679 -3.908 27.138 1.00 87.81 205 LEU A N 1
ATOM 1583 C CA . LEU A 1 205 ? -21.054 -2.950 26.232 1.00 87.81 205 LEU A CA 1
ATOM 1584 C C . LEU A 1 205 ? -19.870 -3.587 25.494 1.00 87.81 205 LEU A C 1
ATOM 1586 O O . LEU A 1 205 ? -19.797 -3.500 24.270 1.00 87.81 205 LEU A O 1
ATOM 1590 N N . ALA A 1 206 ? -18.952 -4.231 26.213 1.00 86.56 206 ALA A N 1
ATOM 1591 C CA . ALA A 1 206 ? -17.770 -4.831 25.605 1.00 86.56 206 ALA A CA 1
ATOM 1592 C C . ALA A 1 206 ? -18.122 -5.967 24.635 1.00 86.56 206 ALA A C 1
ATOM 1594 O O . ALA A 1 206 ? -17.532 -6.035 23.559 1.00 86.56 206 ALA A O 1
ATOM 1595 N N . VAL A 1 207 ? -19.099 -6.813 24.986 1.00 86.31 207 VAL A N 1
ATOM 1596 C CA . VAL A 1 207 ? -19.600 -7.874 24.101 1.00 86.31 207 VAL A CA 1
ATOM 1597 C C . VAL A 1 207 ? -20.204 -7.257 22.839 1.00 86.31 207 VAL A C 1
ATOM 1599 O O . VAL A 1 207 ? -19.794 -7.623 21.742 1.00 86.31 207 VAL A O 1
ATOM 1602 N N . SER A 1 208 ? -21.072 -6.247 22.978 1.00 86.44 208 SER A N 1
ATOM 1603 C CA . SER A 1 208 ? -21.694 -5.576 21.823 1.00 86.44 208 SER A CA 1
ATOM 1604 C C . SER A 1 208 ? -20.695 -4.851 20.914 1.00 86.44 208 SER A C 1
ATOM 1606 O O . SER A 1 208 ? -20.893 -4.770 19.709 1.00 86.44 208 SER A O 1
ATOM 1608 N N . LEU A 1 209 ? -19.592 -4.337 21.468 1.00 85.56 209 LEU A N 1
ATOM 1609 C CA . LEU A 1 209 ? -18.532 -3.711 20.677 1.00 85.56 209 LEU A CA 1
ATOM 1610 C C . LEU A 1 209 ? -17.727 -4.738 19.875 1.00 85.56 209 LEU A C 1
ATOM 1612 O O . LEU A 1 209 ? -17.199 -4.409 18.818 1.00 85.56 209 LEU A O 1
ATOM 1616 N N . VAL A 1 210 ? -17.580 -5.955 20.391 1.00 84.88 210 VAL A N 1
ATOM 1617 C CA . VAL A 1 210 ? -16.665 -6.963 19.847 1.00 84.88 210 VAL A CA 1
ATOM 1618 C C . VAL A 1 210 ? -17.372 -7.992 18.958 1.00 84.88 210 VAL A C 1
ATOM 1620 O O . VAL A 1 210 ? -16.682 -8.651 18.187 1.00 84.88 210 VAL A O 1
ATOM 1623 N N . GLU A 1 211 ? -18.705 -8.074 18.994 1.00 81.31 211 GLU A N 1
ATOM 1624 C CA . GLU A 1 211 ? -19.543 -9.069 18.300 1.00 81.31 211 GLU A CA 1
ATOM 1625 C C . GLU A 1 211 ? -19.184 -9.279 16.814 1.00 81.31 211 GLU A C 1
ATOM 1627 O O . GLU A 1 211 ? -19.004 -10.414 16.376 1.00 81.31 211 GLU A O 1
ATOM 1632 N N . ASP A 1 212 ? -18.942 -8.201 16.063 1.00 74.69 212 ASP A N 1
ATOM 1633 C CA . ASP A 1 212 ? -18.588 -8.259 14.632 1.00 74.69 212 ASP A CA 1
ATOM 1634 C C . ASP A 1 212 ? -17.083 -8.468 14.362 1.00 74.69 212 ASP A C 1
ATOM 1636 O O . ASP A 1 212 ? -16.593 -8.353 13.229 1.00 74.69 212 ASP A O 1
ATOM 1640 N N . THR A 1 213 ? -16.293 -8.732 15.401 1.00 76.88 213 THR A N 1
ATOM 1641 C CA . THR A 1 213 ? -14.830 -8.772 15.324 1.00 76.88 213 THR A CA 1
ATOM 1642 C C . THR A 1 213 ? -14.250 -10.066 15.884 1.00 76.88 213 THR A C 1
ATOM 1644 O O . THR A 1 213 ? -14.864 -10.782 16.658 1.00 76.88 213 THR A O 1
ATOM 1647 N N . LYS A 1 214 ? -13.004 -10.375 15.505 1.00 71.31 214 LYS A N 1
ATOM 1648 C CA . LYS A 1 214 ? -12.263 -11.535 16.038 1.00 71.31 214 LYS A CA 1
ATOM 1649 C C . LYS A 1 214 ? -11.633 -11.270 17.414 1.00 71.31 214 LYS A C 1
ATOM 1651 O O . LYS A 1 214 ? -10.742 -12.009 17.827 1.00 71.31 214 LYS A O 1
ATOM 1656 N N . CYS A 1 215 ? -11.987 -10.169 18.075 1.00 74.75 215 CYS A N 1
ATOM 1657 C CA . CYS A 1 215 ? -11.439 -9.845 19.385 1.00 74.75 215 CYS A CA 1
ATOM 1658 C C . CYS A 1 215 ? -12.119 -10.707 20.461 1.00 74.75 215 CYS A C 1
ATOM 1660 O O . CYS A 1 215 ? -13.260 -11.121 20.306 1.00 74.75 215 CYS A O 1
ATOM 1662 N N . VAL A 1 216 ? -11.406 -10.995 21.550 1.00 77.44 216 VAL A N 1
ATOM 1663 C CA . VAL A 1 216 ? -11.951 -11.716 22.708 1.00 77.44 216 VAL A CA 1
ATOM 1664 C C . VAL A 1 216 ? -11.875 -10.785 23.907 1.00 77.44 216 VAL A C 1
ATOM 1666 O O . VAL A 1 216 ? -10.824 -10.195 24.173 1.00 77.44 216 VAL A O 1
ATOM 1669 N N . THR A 1 217 ? -12.994 -10.614 24.604 1.00 73.88 217 THR A N 1
ATOM 1670 C CA . THR A 1 217 ? -13.078 -9.786 25.808 1.00 73.88 217 THR A CA 1
ATOM 1671 C C . THR A 1 217 ? -12.634 -10.595 27.022 1.00 73.88 217 THR A C 1
ATOM 1673 O O . THR A 1 217 ? -13.353 -11.492 27.457 1.00 73.88 217 THR A O 1
ATOM 1676 N N . ASN A 1 218 ? -11.475 -10.256 27.587 1.00 75.81 218 ASN A N 1
ATOM 1677 C CA . ASN A 1 218 ? -11.017 -10.794 28.867 1.00 75.81 218 ASN A CA 1
ATOM 1678 C C . ASN A 1 218 ? -11.167 -9.721 29.947 1.00 75.81 218 ASN A C 1
ATOM 1680 O O . ASN A 1 218 ? -10.714 -8.590 29.762 1.00 75.81 218 ASN A O 1
ATOM 1684 N N . PHE A 1 219 ? -11.784 -10.084 31.069 1.00 67.94 219 PHE A N 1
ATOM 1685 C CA . PHE A 1 219 ? -11.971 -9.201 32.216 1.00 67.94 219 PHE A CA 1
ATOM 1686 C C . PHE A 1 219 ? -11.149 -9.715 33.391 1.00 67.94 219 PHE A C 1
ATOM 1688 O O . PHE A 1 219 ? -11.588 -10.608 34.108 1.00 67.94 219 PHE A O 1
ATOM 1695 N N . ASP A 1 220 ? -9.979 -9.119 33.609 1.00 68.12 220 ASP A N 1
ATOM 1696 C CA . ASP A 1 220 ? -9.268 -9.256 34.877 1.00 68.12 220 ASP A CA 1
ATOM 1697 C C . ASP A 1 220 ? -9.733 -8.134 35.804 1.00 68.12 220 ASP A C 1
ATOM 1699 O O . ASP A 1 220 ? -9.265 -6.992 35.741 1.00 68.12 220 ASP A O 1
ATOM 1703 N N . LEU A 1 221 ? -10.709 -8.450 36.655 1.00 58.44 221 LEU A N 1
ATOM 1704 C CA . LEU A 1 221 ? -11.077 -7.585 37.768 1.00 58.44 221 LEU A CA 1
ATOM 1705 C C . LEU A 1 221 ? -9.966 -7.679 38.814 1.00 58.44 221 LEU A C 1
ATOM 1707 O O . LEU A 1 221 ? -9.980 -8.552 39.680 1.00 58.44 221 LEU A O 1
ATOM 1711 N N . TYR A 1 222 ? -8.99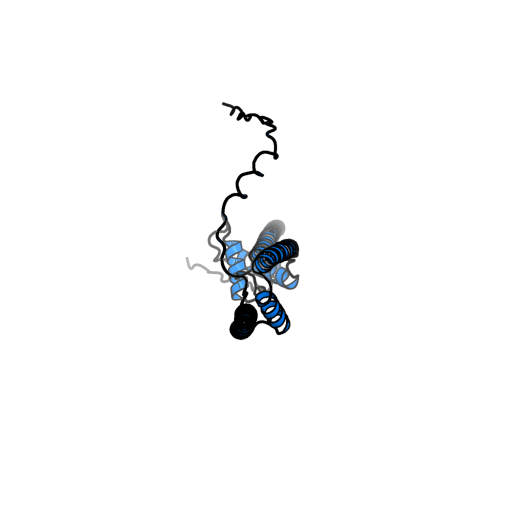6 -6.768 38.739 1.00 56.91 222 TYR A N 1
ATOM 1712 C CA . TYR A 1 222 ? -8.077 -6.533 39.845 1.00 56.91 222 TYR A CA 1
ATOM 1713 C C . TYR A 1 222 ? -8.879 -5.977 41.027 1.00 56.91 222 TYR A C 1
ATOM 1715 O O . TYR A 1 222 ? -9.043 -4.767 41.176 1.00 56.91 222 TYR A O 1
ATOM 1723 N N . PHE A 1 223 ? -9.387 -6.869 41.878 1.00 50.78 223 PHE A N 1
ATOM 1724 C CA . PHE A 1 223 ? -9.745 -6.519 43.245 1.00 50.78 223 PHE A CA 1
ATOM 1725 C C . PHE A 1 223 ? -8.447 -6.132 43.950 1.00 50.78 223 PHE A C 1
ATOM 1727 O O . PHE A 1 223 ? -7.690 -6.985 44.415 1.00 50.78 223 PHE A O 1
ATOM 1734 N N . GLY A 1 224 ? -8.156 -4.832 43.980 1.00 48.72 224 GLY A N 1
ATOM 1735 C CA . GLY A 1 224 ? -7.149 -4.300 44.881 1.00 48.72 224 GLY A CA 1
ATOM 1736 C C . GLY A 1 224 ? -7.533 -4.706 46.300 1.00 48.72 224 GLY A C 1
ATOM 1737 O O . GLY A 1 224 ? -8.571 -4.276 46.799 1.00 48.72 224 GLY A O 1
ATOM 1738 N N . ARG A 1 225 ? -6.727 -5.569 46.930 1.00 44.69 225 ARG A N 1
ATOM 1739 C CA . ARG A 1 225 ? -6.717 -5.681 48.390 1.00 44.69 225 ARG A CA 1
ATOM 1740 C C . ARG A 1 225 ? -6.338 -4.299 48.916 1.00 44.69 225 ARG A C 1
ATOM 1742 O O . ARG A 1 225 ? -5.201 -3.874 48.723 1.00 44.69 225 ARG A O 1
ATOM 1749 N N . VAL A 1 226 ? -7.333 -3.610 49.469 1.00 49.72 226 VAL A N 1
ATOM 1750 C CA . VAL A 1 226 ? -7.163 -2.446 50.345 1.00 49.72 226 VAL A CA 1
ATOM 1751 C C . VAL A 1 226 ? -6.481 -2.903 51.627 1.00 49.72 226 VAL A C 1
ATOM 1753 O O . VAL A 1 226 ? -6.819 -4.019 52.088 1.00 49.72 226 VAL A O 1
#

Foldseek 3Di:
DDDDDDDDDDDDDDDDDDPPPPPPPPPDDDDDDDPPPPPVVVVVVVVVVVVQLVVQLVVLQVVCVVVVPDPVVNVVSNVLSNDDPVVNVVVVVVVVVVVVVVVVVVVVPPDQDDDDPQLLVLLLQLLLCLVPDPPLPDPPDDCVSLVSSVVVCVVVVVDDPCCVPDPSSVVVSSVSSVVSNVVLVVVLVVLVVVCVVVVPDPVRSVCVSPVVYPDDDDDDPPPPPD

pLDDT: mean 76.04, std 16.9, range [36.56, 94.94]

Organism: Coprinellus micaceus (NCBI:txid71717)

Secondary structure (DSSP, 8-state):
-PPPPPPP---PPP----S-SSSSSSS-----------HHHHHHHHHHHHHHHHHHHHHHHHHHHHHT--HHHHHHHHHHHHS-HHHHHHHHHHHHHHHHHHHHHHHHH---PPPPHHHHHHHHHHHHHHHS-TT----SSSSHHHHHHHHHHHHTT-S-GGGTT-HHHHHHHHHHHHHHHHHHHHHHHHHHHHHHHTT--HHHHHHHHHTTSS------------

Radius of gyration: 38.73 Å; chains: 1; bounding box: 80×59×114 Å